Protein AF-A0A8S3V9C3-F1 (afdb_monomer_lite)

Sequence (220 aa):
MRLKEFTLYHANMENHWHFVASKNRVVASLCRFLRRCRELEVLNLIAARVTLVDGCRILESLGRGAASKTLKFLYMEDMFQTNVIPISISRYRNAMSKMKGLTYIYTNYNTVNGEILRHFAREQKMKTFTLTIDCDINSWVIEPETWTYFKGNVLTPKSYSIYASGFRHGIQHALPETVPMKEIDIIAWPAIVESRAEAQTRLCGLIHHISNVYSDTLGK

Secondary structure (DSSP, 8-state):
----EEE--S--GGG-GGGHHHHHHHHHHHHHHHHH-SS--EEE-TT--B-HHHHHHHHHHHHHSTHHHH--EEE-TT-BPTT--GGG-HHHHHHHTT-TT-SEEEEEGGG--HHHHHHHHHHT---EEEEE--S--TT-PPPHHHHHHHHHHSS----EEE-GGG-SS-GGGGS-TTS--S-EEE-----SGGGHHHHHHHHHHHHHHHHHHHTTTTT-

Radius of gyration: 17.83 Å; chains: 1; bounding box: 52×34×48 Å

Foldseek 3Di:
DADAEDEDEQLQVVVVVVPVVVSVVVLVVLLVVLQPHQQHQYYHQANVADALVSLLSNLQSNLNHNVLQNHAEEECANNHHPPDQSVVDPSLLVSLLSNLNYAYYAYEPSSDELSSLLSVLVSQRHNEYEYEYQDDCVPGAHDLVSLLSSCVRHPAHAAYEYELAHDPDDCLRNDALSHRHAYYHYHHDPVDPVCVVVSVVVVVVVVVSCCVSCVPRYPD

InterPro domains:
  IPR032675 Leucine-rich repeat domain superfamily [G3DSA:3.80.10.10] (1-205)

pLDDT: mean 85.41, std 12.35, range [46.41, 98.19]

Structure (mmCIF, N/CA/C/O backbone):
data_AF-A0A8S3V9C3-F1
#
_entry.id   AF-A0A8S3V9C3-F1
#
loop_
_atom_site.group_PDB
_atom_site.id
_atom_site.type_symbol
_atom_site.label_atom_id
_atom_site.label_alt_id
_atom_site.label_comp_id
_atom_site.label_asym_id
_atom_site.label_entity_id
_atom_site.label_seq_id
_atom_site.pdbx_PDB_ins_code
_atom_site.Cartn_x
_atom_site.Cartn_y
_atom_site.Cartn_z
_atom_site.occupancy
_atom_site.B_iso_or_equiv
_atom_site.auth_seq_id
_atom_site.auth_comp_id
_atom_site.auth_asym_id
_atom_site.auth_atom_id
_atom_site.pdbx_PDB_model_num
ATOM 1 N N . MET A 1 1 ? -22.174 -14.186 -5.065 1.00 71.38 1 MET A N 1
ATOM 2 C CA . MET A 1 1 ? -21.042 -15.072 -4.728 1.00 71.38 1 MET A CA 1
ATOM 3 C C . MET A 1 1 ? -20.506 -14.654 -3.367 1.00 71.38 1 MET A C 1
ATOM 5 O O . MET A 1 1 ? -20.289 -13.459 -3.175 1.00 71.38 1 MET A O 1
ATOM 9 N N . ARG A 1 2 ? -20.386 -15.610 -2.437 1.00 83.75 2 ARG A N 1
ATOM 10 C CA . ARG A 1 2 ? -20.018 -15.405 -1.024 1.00 83.75 2 ARG A CA 1
ATOM 11 C C . ARG A 1 2 ? -18.566 -15.825 -0.792 1.00 83.75 2 ARG A C 1
ATOM 13 O O . ARG A 1 2 ? -18.293 -16.833 -0.157 1.00 83.75 2 ARG A O 1
ATOM 20 N N . LEU A 1 3 ? -17.647 -15.107 -1.428 1.00 93.12 3 LEU A N 1
ATOM 21 C CA . LEU A 1 3 ? -16.216 -15.307 -1.229 1.00 93.12 3 LEU A CA 1
ATOM 22 C C . LEU A 1 3 ? -15.708 -14.210 -0.304 1.00 93.12 3 LEU A C 1
ATOM 24 O O . LEU A 1 3 ? -15.934 -13.038 -0.606 1.00 93.12 3 LEU A O 1
ATOM 28 N N . LYS A 1 4 ? -15.031 -14.602 0.776 1.00 95.31 4 LYS A N 1
ATOM 29 C CA . LYS A 1 4 ? -14.460 -13.669 1.751 1.00 95.31 4 LYS A CA 1
ATOM 30 C C . LYS A 1 4 ? -13.052 -13.225 1.406 1.00 95.31 4 LYS A C 1
ATOM 32 O O . LYS A 1 4 ? -12.708 -12.077 1.659 1.00 95.31 4 LYS A O 1
ATOM 37 N N . GLU A 1 5 ? -12.264 -14.097 0.793 1.00 97.31 5 GLU A N 1
ATOM 38 C CA . GLU A 1 5 ? -10.846 -13.848 0.563 1.00 97.31 5 GLU A CA 1
ATOM 39 C C . GLU A 1 5 ? -10.465 -14.248 -0.856 1.00 97.31 5 GLU A C 1
ATOM 41 O O . GLU A 1 5 ? -10.902 -15.284 -1.363 1.00 97.31 5 GLU A O 1
ATOM 46 N N . PHE A 1 6 ? -9.670 -13.411 -1.512 1.00 97.19 6 PHE A N 1
ATOM 47 C CA . PHE A 1 6 ? -9.097 -13.718 -2.813 1.00 97.19 6 PHE A CA 1
ATOM 48 C C . PHE A 1 6 ? -7.637 -13.292 -2.855 1.00 97.19 6 PHE A C 1
ATOM 50 O O . PHE A 1 6 ? -7.295 -12.178 -2.455 1.00 97.19 6 PHE A O 1
ATOM 57 N N . THR A 1 7 ? -6.806 -14.158 -3.423 1.00 97.00 7 THR A N 1
ATOM 58 C CA . THR A 1 7 ? -5.366 -13.953 -3.510 1.00 97.00 7 THR A CA 1
ATOM 59 C C . THR A 1 7 ? -4.892 -14.200 -4.936 1.00 97.00 7 THR A C 1
ATOM 61 O O . THR A 1 7 ? -5.124 -15.264 -5.506 1.00 97.00 7 THR A O 1
ATOM 64 N N . LEU A 1 8 ? -4.202 -13.211 -5.496 1.00 94.94 8 LEU A N 1
ATOM 65 C CA . LEU A 1 8 ? -3.380 -13.303 -6.696 1.00 94.94 8 LEU A CA 1
ATOM 66 C C . LEU A 1 8 ? -1.965 -12.856 -6.309 1.00 94.94 8 LEU A C 1
ATOM 68 O O . LEU A 1 8 ? -1.564 -11.721 -6.549 1.00 94.94 8 LEU A O 1
ATOM 72 N N . TYR A 1 9 ? -1.255 -13.760 -5.643 1.00 91.69 9 TYR A N 1
ATOM 73 C CA . TYR A 1 9 ? 0.072 -13.536 -5.077 1.00 91.69 9 TYR A CA 1
ATOM 74 C C . TYR A 1 9 ? 1.153 -13.953 -6.078 1.00 91.69 9 TYR A C 1
ATOM 76 O O . TYR A 1 9 ? 1.030 -15.016 -6.687 1.00 91.69 9 TYR A O 1
ATOM 84 N N . HIS A 1 10 ? 2.193 -13.132 -6.257 1.00 91.75 10 HIS A N 1
ATOM 85 C CA . HIS A 1 10 ? 3.371 -13.438 -7.095 1.00 91.75 10 HIS A CA 1
ATOM 86 C C . HIS A 1 10 ? 3.050 -13.838 -8.540 1.00 91.75 10 HIS A C 1
ATOM 88 O O . HIS A 1 10 ? 3.785 -14.593 -9.178 1.00 91.75 10 HIS A O 1
ATOM 94 N N . ALA A 1 11 ? 1.968 -13.292 -9.099 1.00 92.88 11 ALA A N 1
ATOM 95 C CA . ALA A 1 11 ? 1.612 -13.550 -10.492 1.00 92.88 11 ALA A CA 1
ATOM 96 C C . ALA A 1 11 ? 2.656 -12.997 -11.479 1.00 92.88 11 ALA A C 1
ATOM 98 O O . ALA A 1 11 ? 2.736 -13.493 -12.604 1.00 92.88 11 ALA A O 1
ATOM 99 N N . ASN A 1 12 ? 3.436 -11.981 -11.071 1.00 92.44 12 ASN A N 1
ATOM 100 C CA . ASN A 1 12 ? 4.537 -11.400 -11.842 1.00 92.44 12 ASN A CA 1
ATOM 101 C C . ASN A 1 12 ? 4.166 -11.181 -13.320 1.00 92.44 12 ASN A C 1
ATOM 103 O O . ASN A 1 12 ? 4.858 -11.614 -14.250 1.00 92.44 12 ASN A O 1
ATOM 107 N N . MET A 1 13 ? 3.004 -10.561 -13.556 1.00 92.56 13 MET A N 1
ATOM 108 C CA . MET A 1 13 ? 2.414 -10.495 -14.894 1.00 92.56 13 MET A CA 1
ATOM 109 C C . MET A 1 13 ? 3.284 -9.698 -15.874 1.00 92.56 13 MET A C 1
ATOM 111 O O . MET A 1 13 ? 3.192 -9.928 -17.082 1.00 92.56 13 MET A O 1
ATOM 115 N N . GLU A 1 14 ? 4.137 -8.793 -15.394 1.00 90.06 14 GLU A N 1
ATOM 116 C CA . GLU A 1 14 ? 5.122 -8.066 -16.202 1.00 90.06 14 GLU A CA 1
ATOM 117 C C . GLU A 1 14 ? 6.101 -8.989 -16.941 1.00 90.06 14 GLU A C 1
ATOM 119 O O . GLU A 1 14 ? 6.362 -8.753 -18.119 1.00 90.06 14 GLU A O 1
ATOM 124 N N . ASN A 1 15 ? 6.530 -10.094 -16.319 1.00 90.00 15 ASN A N 1
ATOM 125 C CA . ASN A 1 15 ? 7.508 -11.026 -16.895 1.00 90.00 15 ASN A CA 1
ATOM 126 C C . ASN A 1 15 ? 6.928 -11.854 -18.053 1.00 90.00 15 ASN A C 1
ATOM 128 O O . ASN A 1 15 ? 7.656 -12.404 -18.874 1.00 90.00 15 ASN A O 1
ATOM 132 N N . HIS A 1 16 ? 5.601 -11.909 -18.164 1.00 88.81 16 HIS A N 1
ATOM 133 C CA . HIS A 1 16 ? 4.878 -12.714 -19.147 1.00 88.81 16 HIS A CA 1
ATOM 134 C C . HIS A 1 16 ? 4.469 -11.890 -20.377 1.00 88.81 16 HIS A C 1
ATOM 136 O O . HIS A 1 16 ? 3.324 -11.943 -20.835 1.00 88.81 16 HIS A O 1
ATOM 142 N N . TRP A 1 17 ? 5.388 -11.076 -20.897 1.00 81.50 17 TRP A N 1
ATOM 143 C CA . TRP A 1 17 ? 5.108 -10.100 -21.955 1.00 81.50 17 TRP A CA 1
ATOM 144 C C . TRP A 1 17 ? 4.636 -10.729 -23.274 1.00 81.50 17 TRP A C 1
ATOM 146 O O . TRP A 1 17 ? 3.805 -10.140 -23.958 1.00 81.50 17 TRP A O 1
ATOM 156 N N . HIS A 1 18 ? 5.054 -11.959 -23.579 1.00 89.50 18 HIS A N 1
ATOM 157 C CA . HIS A 1 18 ? 4.609 -12.702 -24.764 1.00 89.50 18 HIS A CA 1
ATOM 158 C C . HIS A 1 18 ? 3.145 -13.182 -24.700 1.00 89.50 18 HIS A C 1
ATOM 160 O O . HIS A 1 18 ? 2.544 -13.476 -25.731 1.00 89.50 18 HIS A O 1
ATOM 166 N N . PHE A 1 19 ? 2.533 -13.246 -23.510 1.00 90.81 19 PHE A N 1
ATOM 167 C CA . PHE A 1 19 ? 1.189 -13.806 -23.303 1.00 90.81 19 PHE A CA 1
ATOM 168 C C . PHE A 1 19 ? 0.097 -12.731 -23.202 1.00 90.81 19 PHE A C 1
ATOM 170 O O . PHE A 1 19 ? -0.824 -12.835 -22.387 1.00 90.81 19 PHE A O 1
ATOM 177 N N . VAL A 1 20 ? 0.174 -11.689 -24.035 1.00 89.56 20 VAL A N 1
ATOM 178 C CA . VAL A 1 20 ? -0.716 -10.512 -23.969 1.00 89.56 20 VAL A CA 1
ATOM 179 C C . VAL A 1 20 ? -2.200 -10.897 -23.975 1.00 89.56 20 VAL A C 1
ATOM 181 O O . VAL A 1 20 ? -2.961 -10.453 -23.116 1.00 89.56 20 VAL A O 1
ATOM 184 N N . ALA A 1 21 ? -2.623 -11.766 -24.900 1.00 91.69 21 ALA A N 1
ATOM 185 C CA . ALA A 1 21 ? -4.025 -12.175 -25.009 1.00 91.69 21 ALA A CA 1
ATOM 186 C C . ALA A 1 21 ? -4.522 -12.899 -23.746 1.00 91.69 21 ALA A C 1
ATOM 188 O O . ALA A 1 21 ? -5.608 -12.600 -23.245 1.00 91.69 21 ALA A O 1
ATOM 189 N N . SER A 1 22 ? -3.721 -13.815 -23.199 1.00 93.06 22 SER A N 1
ATOM 190 C CA . SER A 1 22 ? -4.053 -14.551 -21.976 1.00 93.06 22 SER A CA 1
ATOM 191 C C . SER A 1 22 ? -4.089 -13.626 -20.762 1.00 93.06 22 SER A C 1
ATOM 193 O O . SER A 1 22 ? -5.066 -13.654 -20.015 1.00 93.06 22 SER A O 1
ATOM 195 N N . LYS A 1 23 ? -3.103 -12.729 -20.612 1.00 93.00 23 LYS A N 1
ATOM 196 C CA . LYS A 1 23 ? -3.082 -11.703 -19.554 1.00 93.00 23 LYS A CA 1
ATOM 197 C C . LYS A 1 23 ? -4.338 -10.838 -19.587 1.00 93.00 23 LYS A C 1
ATOM 199 O O . LYS A 1 23 ? -5.005 -10.679 -18.566 1.00 93.00 23 LYS A O 1
ATOM 204 N N . ASN A 1 24 ? -4.719 -10.361 -20.771 1.00 93.06 24 ASN A N 1
ATOM 205 C CA . ASN A 1 24 ? -5.924 -9.556 -20.950 1.00 93.06 24 ASN A CA 1
ATOM 206 C C . ASN A 1 24 ? -7.189 -10.322 -20.547 1.00 93.06 24 ASN A C 1
ATOM 208 O O . ASN A 1 24 ? -8.071 -9.755 -19.896 1.00 93.06 24 ASN A O 1
ATOM 212 N N . ARG A 1 25 ? -7.282 -11.616 -20.885 1.00 95.19 25 ARG A N 1
ATOM 213 C CA . ARG A 1 25 ? -8.406 -12.472 -20.469 1.00 95.19 25 ARG A CA 1
ATOM 214 C C . ARG A 1 25 ? -8.429 -12.694 -18.960 1.00 95.19 25 ARG A C 1
ATOM 216 O O . ARG A 1 25 ? -9.513 -12.638 -18.376 1.00 95.19 25 ARG A O 1
ATOM 223 N N . VAL A 1 26 ? -7.274 -12.911 -18.330 1.00 94.75 26 VAL A N 1
ATOM 224 C CA . VAL A 1 26 ? -7.153 -13.059 -16.871 1.00 94.75 26 VAL A CA 1
ATOM 225 C C . VAL A 1 26 ? -7.621 -11.782 -16.179 1.00 94.75 26 VAL A C 1
ATOM 227 O O . VAL A 1 26 ? -8.555 -11.841 -15.382 1.00 94.75 26 VAL A O 1
ATOM 230 N N . VAL A 1 27 ? -7.090 -10.617 -16.564 1.00 96.44 27 VAL A N 1
ATOM 231 C CA . VAL A 1 27 ? -7.498 -9.318 -16.001 1.00 96.44 27 VAL A CA 1
ATOM 232 C C . VAL A 1 27 ? -8.988 -9.063 -16.226 1.00 96.44 27 VAL A C 1
ATOM 234 O O . VAL A 1 27 ? -9.699 -8.671 -15.301 1.00 96.44 27 VAL A O 1
ATOM 237 N N . ALA A 1 28 ? -9.508 -9.317 -17.431 1.00 97.56 28 ALA A N 1
ATOM 238 C CA . ALA A 1 28 ? -10.927 -9.126 -17.728 1.00 97.56 28 ALA A CA 1
ATOM 239 C C . ALA A 1 28 ? -11.831 -10.054 -16.900 1.00 97.56 28 ALA A C 1
ATOM 241 O O . ALA A 1 28 ? -12.931 -9.662 -16.498 1.00 97.56 28 ALA A O 1
ATOM 242 N N . SER A 1 29 ? -11.389 -11.285 -16.649 1.00 97.12 29 SER A N 1
ATOM 243 C CA . SER A 1 29 ? -12.104 -12.253 -15.812 1.00 97.12 29 SER A CA 1
ATOM 244 C C . SER A 1 29 ? -12.061 -11.849 -14.346 1.00 97.12 29 SER A C 1
ATOM 246 O O . SER A 1 29 ? -13.116 -11.802 -13.718 1.00 97.12 29 SER A O 1
ATOM 248 N N . LEU A 1 30 ? -10.895 -11.433 -13.847 1.00 96.56 30 LEU A N 1
ATOM 249 C CA . LEU A 1 30 ? -10.725 -10.894 -12.502 1.00 96.56 30 LEU A CA 1
ATOM 250 C C . LEU A 1 30 ? -11.619 -9.668 -12.276 1.00 96.56 30 LEU A C 1
ATOM 252 O O . LEU A 1 30 ? -12.391 -9.629 -11.325 1.00 96.56 30 LEU A O 1
ATOM 256 N N . CYS A 1 31 ? -11.627 -8.708 -13.204 1.00 97.25 31 CYS A N 1
ATOM 257 C CA . CYS A 1 31 ? -12.509 -7.541 -13.135 1.00 97.25 31 CYS A CA 1
ATOM 258 C C . CYS A 1 31 ? -13.994 -7.932 -13.029 1.00 97.25 31 CYS A C 1
ATOM 260 O O . CYS A 1 31 ? -14.745 -7.366 -12.233 1.00 97.25 31 CYS A O 1
ATOM 262 N N . ARG A 1 32 ? -14.446 -8.902 -13.838 1.00 96.06 32 ARG A N 1
ATOM 263 C CA . ARG A 1 32 ? -15.835 -9.396 -13.794 1.00 96.06 32 ARG A CA 1
ATOM 264 C C . ARG A 1 32 ? -16.142 -10.116 -12.484 1.00 96.06 32 ARG A C 1
ATOM 266 O O . ARG A 1 32 ? -17.233 -9.938 -11.947 1.00 96.06 32 ARG A O 1
ATOM 273 N N . PHE A 1 33 ? -15.198 -10.910 -11.998 1.00 95.38 33 PHE A N 1
ATOM 274 C CA . PHE A 1 33 ? -15.292 -11.649 -10.748 1.00 95.38 33 PHE A CA 1
ATOM 275 C C . PHE A 1 33 ? -15.416 -10.704 -9.548 1.00 95.38 33 PHE A C 1
ATOM 277 O O . PHE A 1 33 ? -16.406 -10.783 -8.824 1.00 95.38 33 PHE A O 1
ATOM 284 N N . LEU A 1 34 ? -14.508 -9.732 -9.414 1.00 95.38 34 LEU A N 1
ATOM 285 C CA . LEU A 1 34 ? -14.498 -8.776 -8.301 1.00 95.38 34 LEU A CA 1
ATOM 286 C C . LEU A 1 34 ? -15.775 -7.927 -8.251 1.00 95.38 34 LEU A C 1
ATOM 288 O O . LEU A 1 34 ? -16.317 -7.700 -7.172 1.00 95.38 34 LEU A O 1
ATOM 292 N N . ARG A 1 35 ? -16.338 -7.546 -9.409 1.00 94.62 35 ARG A N 1
ATOM 293 C CA . ARG A 1 35 ? -17.644 -6.857 -9.467 1.00 94.62 35 ARG A CA 1
ATOM 294 C C . ARG A 1 35 ? -18.803 -7.686 -8.902 1.00 94.62 35 ARG A C 1
ATOM 296 O O . ARG A 1 35 ? -19.799 -7.114 -8.466 1.00 94.62 35 ARG A O 1
ATOM 303 N N . ARG A 1 36 ? -18.707 -9.018 -8.946 1.00 94.56 36 ARG A N 1
ATOM 304 C CA . ARG A 1 36 ? -19.749 -9.954 -8.482 1.00 94.56 36 ARG A CA 1
ATOM 305 C C . ARG A 1 36 ? -19.547 -10.406 -7.032 1.00 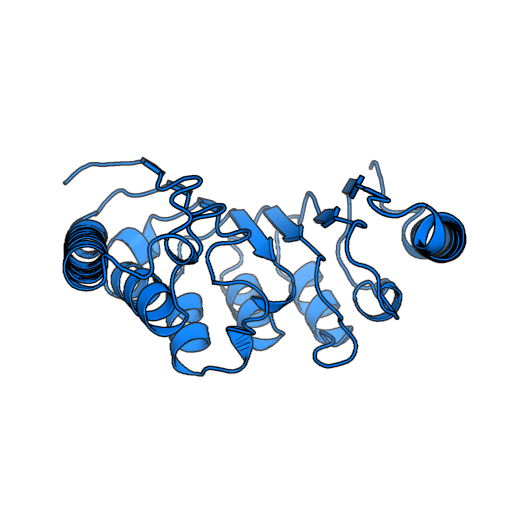94.56 36 ARG A C 1
ATOM 307 O O . ARG A 1 36 ? -20.463 -11.010 -6.460 1.00 94.56 36 ARG A O 1
ATOM 314 N N . CYS A 1 37 ? -18.387 -10.129 -6.437 1.00 93.75 37 CYS A N 1
ATOM 315 C CA . CYS A 1 37 ? -18.127 -10.382 -5.026 1.00 93.75 37 CYS A CA 1
ATOM 316 C C . CYS A 1 37 ? -18.951 -9.427 -4.157 1.00 93.75 37 CYS A C 1
ATOM 318 O O . CYS A 1 37 ? -18.872 -8.208 -4.311 1.00 93.75 37 CYS A O 1
ATOM 320 N N . ARG A 1 38 ? -19.748 -9.988 -3.241 1.00 92.44 38 ARG A N 1
ATOM 321 C CA . ARG A 1 38 ? -20.571 -9.205 -2.303 1.00 92.44 38 ARG A CA 1
ATOM 322 C C . ARG A 1 38 ? -20.041 -9.194 -0.877 1.00 92.44 38 ARG A C 1
ATOM 324 O O . ARG A 1 38 ? -20.410 -8.307 -0.129 1.00 92.44 38 ARG A O 1
ATOM 331 N N . GLU A 1 39 ? -19.218 -10.174 -0.526 1.00 94.75 39 GLU A N 1
ATOM 332 C CA . GLU A 1 39 ? -18.739 -10.410 0.840 1.00 94.75 39 GLU A CA 1
ATOM 333 C C . GLU A 1 39 ? -17.206 -10.468 0.889 1.00 94.75 39 GLU A C 1
ATOM 335 O O . GLU A 1 39 ? -16.653 -11.050 1.809 1.00 94.75 39 GLU A O 1
ATOM 340 N N . LEU A 1 40 ? -16.514 -9.905 -0.112 1.00 96.50 40 LEU A N 1
ATOM 341 C CA . LEU A 1 40 ? -15.051 -9.911 -0.134 1.00 96.50 40 LEU A CA 1
ATOM 342 C C . LEU A 1 40 ? -14.546 -8.999 0.981 1.00 96.50 40 LEU A C 1
ATOM 344 O O . LEU A 1 40 ? -14.825 -7.801 0.956 1.00 96.50 40 LEU A O 1
ATOM 348 N N . GLU A 1 41 ? -13.834 -9.578 1.937 1.00 96.94 41 GLU A N 1
ATOM 349 C CA . GLU A 1 41 ? -13.224 -8.910 3.083 1.00 96.94 41 GLU A CA 1
ATOM 350 C C . GLU A 1 41 ? -11.713 -8.750 2.888 1.00 96.94 41 GLU A C 1
ATOM 352 O O . GLU A 1 41 ? -11.161 -7.731 3.300 1.00 96.94 41 GLU A O 1
ATOM 357 N N . VAL A 1 42 ? -11.061 -9.706 2.215 1.00 97.81 42 VAL A N 1
ATOM 358 C CA . VAL A 1 42 ? -9.612 -9.717 1.973 1.00 97.81 42 VAL A CA 1
ATOM 359 C C . VAL A 1 42 ? -9.315 -9.805 0.483 1.00 97.81 42 VAL A C 1
ATOM 361 O O . VAL A 1 42 ? -9.824 -10.682 -0.218 1.00 97.81 42 VAL A O 1
ATOM 364 N N . LEU A 1 43 ? -8.445 -8.919 0.007 1.00 97.69 43 LEU A N 1
ATOM 365 C CA . LEU A 1 43 ? -7.863 -8.996 -1.323 1.00 97.69 43 LEU A CA 1
ATOM 366 C C . LEU A 1 43 ? -6.346 -8.884 -1.233 1.00 97.69 43 LEU A C 1
ATOM 368 O O . LEU A 1 43 ? -5.828 -7.862 -0.789 1.00 97.69 43 LEU A O 1
ATOM 372 N N . ASN A 1 44 ? -5.652 -9.909 -1.715 1.00 98.19 44 ASN A N 1
ATOM 373 C CA . ASN A 1 44 ? -4.202 -9.918 -1.807 1.00 98.19 44 ASN A CA 1
ATOM 374 C C . ASN A 1 44 ? -3.749 -9.939 -3.272 1.00 98.19 44 ASN A C 1
ATOM 376 O O . ASN A 1 44 ? -4.087 -10.851 -4.022 1.00 98.19 44 ASN A O 1
ATOM 380 N N . LEU A 1 45 ? -3.012 -8.906 -3.670 1.00 97.75 45 LEU A N 1
ATOM 381 C CA . LEU A 1 45 ? -2.421 -8.690 -4.990 1.00 97.75 45 LEU A CA 1
ATOM 382 C C . LEU A 1 45 ? -0.901 -8.478 -4.893 1.00 97.75 45 LEU A C 1
ATOM 384 O O . LEU A 1 45 ? -0.318 -7.860 -5.789 1.00 97.75 45 LEU A O 1
ATOM 388 N N . ILE A 1 46 ? -0.269 -8.935 -3.803 1.00 96.75 46 ILE A N 1
ATOM 389 C CA . ILE A 1 46 ? 1.163 -8.718 -3.598 1.00 96.75 46 ILE A CA 1
ATOM 390 C C . ILE A 1 46 ? 1.955 -9.353 -4.743 1.00 96.75 46 ILE A C 1
ATOM 392 O O . ILE A 1 46 ? 1.707 -10.506 -5.116 1.00 96.75 46 ILE A O 1
ATOM 396 N N . ALA A 1 47 ? 2.906 -8.599 -5.298 1.00 95.69 47 ALA A N 1
ATOM 397 C CA . ALA A 1 47 ? 3.753 -9.018 -6.416 1.00 95.69 47 ALA A CA 1
ATOM 398 C C . ALA A 1 47 ? 2.959 -9.515 -7.646 1.00 95.69 47 ALA A C 1
ATOM 400 O O . ALA A 1 47 ? 3.424 -10.350 -8.432 1.00 95.69 47 ALA A O 1
ATOM 401 N N . ALA A 1 48 ? 1.737 -9.008 -7.850 1.00 96.50 48 ALA A N 1
ATOM 402 C CA . ALA A 1 48 ? 0.978 -9.291 -9.065 1.00 96.50 48 ALA A CA 1
ATOM 403 C C . ALA A 1 48 ? 1.641 -8.667 -10.309 1.00 96.50 48 ALA A C 1
ATOM 405 O O . ALA A 1 48 ? 1.520 -9.220 -11.409 1.00 96.50 48 ALA A O 1
ATOM 406 N N . ARG A 1 49 ? 2.347 -7.539 -10.129 1.00 95.25 49 ARG A N 1
ATOM 407 C CA . ARG A 1 49 ? 3.084 -6.778 -11.152 1.00 95.25 49 ARG A CA 1
ATOM 408 C C . ARG A 1 49 ? 2.319 -6.608 -12.465 1.00 95.25 49 ARG A C 1
ATOM 410 O O . ARG A 1 49 ? 2.776 -6.981 -13.548 1.00 95.25 49 ARG A O 1
ATOM 417 N N . VAL A 1 50 ? 1.100 -6.084 -12.365 1.00 95.88 50 VAL A N 1
ATOM 418 C CA . VAL A 1 50 ? 0.240 -5.761 -13.510 1.00 95.88 50 VAL A CA 1
ATOM 419 C C . VAL A 1 50 ? 0.560 -4.382 -14.073 1.00 95.88 50 VAL A C 1
ATOM 421 O O . VAL A 1 50 ? 1.060 -3.506 -13.370 1.00 95.88 50 VAL A O 1
ATOM 424 N N . THR A 1 51 ? 0.223 -4.160 -15.346 1.00 95.38 51 THR A N 1
ATOM 425 C CA . THR A 1 51 ? 0.344 -2.832 -15.968 1.00 95.38 51 THR A CA 1
ATOM 426 C C . THR A 1 51 ? -0.474 -1.793 -15.202 1.00 95.38 51 THR A C 1
ATOM 428 O O . THR A 1 51 ? -1.495 -2.120 -14.592 1.00 95.38 51 THR A O 1
ATOM 431 N N . LEU A 1 52 ? -0.081 -0.519 -15.271 1.00 95.31 52 LEU A N 1
ATOM 432 C CA . LEU A 1 52 ? -0.829 0.575 -14.639 1.00 95.31 52 LEU A CA 1
ATOM 433 C C . LEU A 1 52 ? -2.300 0.605 -15.076 1.00 95.31 52 LEU A C 1
ATOM 435 O O . LEU A 1 52 ? -3.203 0.792 -14.258 1.00 95.31 52 LEU A O 1
ATOM 439 N N . VAL A 1 53 ? -2.543 0.369 -16.366 1.00 95.69 53 VAL A N 1
ATOM 440 C CA . VAL A 1 53 ? -3.888 0.333 -16.949 1.00 95.69 53 VAL A CA 1
ATOM 441 C C . VAL A 1 53 ? -4.706 -0.814 -16.358 1.00 95.69 53 VAL A C 1
ATOM 443 O O . VAL A 1 53 ? -5.852 -0.602 -15.953 1.00 95.69 53 VAL A O 1
ATOM 446 N N . ASP A 1 54 ? -4.136 -2.014 -16.278 1.00 96.31 54 ASP A N 1
ATOM 447 C CA . ASP A 1 54 ? -4.834 -3.186 -15.748 1.00 96.31 54 ASP A CA 1
ATOM 448 C C . ASP A 1 54 ? -5.045 -3.103 -14.240 1.00 96.31 54 ASP A C 1
ATOM 450 O O . ASP A 1 54 ? -6.143 -3.398 -13.764 1.00 96.31 54 ASP A O 1
ATOM 454 N N . GLY A 1 55 ? -4.056 -2.611 -13.496 1.00 96.88 55 GLY A N 1
ATOM 455 C CA . GLY A 1 55 ? -4.195 -2.360 -12.067 1.00 96.88 55 GLY A CA 1
ATOM 456 C C . GLY A 1 55 ? -5.314 -1.363 -11.769 1.00 96.88 55 GLY A C 1
ATOM 457 O O . GLY A 1 55 ? -6.184 -1.644 -10.944 1.00 96.88 55 GLY A O 1
ATOM 458 N N . CYS A 1 56 ? -5.400 -0.262 -12.529 1.00 97.38 56 CYS A N 1
ATOM 459 C CA . CYS A 1 56 ? -6.528 0.669 -12.427 1.00 97.38 56 CYS A CA 1
ATOM 460 C C . CYS A 1 56 ? -7.871 -0.022 -12.717 1.00 97.38 56 CYS A C 1
ATOM 462 O O . CYS A 1 56 ? -8.838 0.184 -11.988 1.00 97.38 56 CYS A O 1
ATOM 464 N N . ARG A 1 57 ? -7.955 -0.865 -13.757 1.00 97.25 57 ARG A N 1
ATOM 465 C CA . ARG A 1 57 ? -9.192 -1.600 -14.100 1.00 97.25 57 ARG A CA 1
ATOM 466 C C . ARG A 1 57 ? -9.637 -2.552 -12.987 1.00 97.25 57 ARG A C 1
ATOM 468 O O . ARG A 1 57 ? -10.844 -2.683 -12.750 1.00 97.25 57 ARG A O 1
ATOM 475 N N . ILE A 1 58 ? -8.687 -3.206 -12.320 1.00 97.38 58 ILE A N 1
ATOM 476 C CA . ILE A 1 58 ? -8.936 -4.100 -11.182 1.00 97.38 58 ILE A CA 1
ATOM 477 C C . ILE A 1 58 ? -9.497 -3.295 -10.002 1.00 97.38 58 ILE A C 1
ATOM 479 O O . ILE A 1 58 ? -10.588 -3.609 -9.519 1.00 97.38 58 ILE A O 1
ATOM 483 N N . LEU A 1 59 ? -8.824 -2.209 -9.605 1.00 97.06 59 LEU A N 1
ATOM 484 C CA . LEU A 1 59 ? -9.248 -1.352 -8.489 1.00 97.06 59 LEU A CA 1
ATOM 485 C C . LEU A 1 59 ? -10.599 -0.676 -8.752 1.00 97.06 59 LEU A C 1
ATOM 487 O O . LEU A 1 59 ? -11.471 -0.643 -7.886 1.00 97.06 59 LEU A O 1
ATOM 491 N N . GLU A 1 60 ? -10.842 -0.208 -9.975 1.00 96.69 60 GLU A N 1
ATOM 492 C CA . GLU A 1 60 ? -12.147 0.334 -10.356 1.00 96.69 60 GLU A CA 1
ATOM 493 C C . GLU A 1 60 ? -13.258 -0.711 -10.288 1.00 96.69 60 GLU A C 1
ATOM 495 O O . GLU A 1 60 ? -14.392 -0.387 -9.934 1.00 96.69 60 GLU A O 1
ATOM 500 N N . SER A 1 61 ? -12.961 -1.957 -10.662 1.00 96.31 61 SER A N 1
ATOM 501 C CA . SER A 1 61 ? -13.941 -3.042 -10.620 1.00 96.31 61 SER A CA 1
ATOM 502 C C . SER A 1 61 ? -14.368 -3.351 -9.187 1.00 96.31 61 SER A C 1
ATOM 504 O O . SER A 1 61 ? -15.551 -3.597 -8.956 1.00 96.31 61 SER A O 1
ATOM 506 N N . LEU A 1 62 ? -13.444 -3.254 -8.230 1.00 93.94 62 LEU A N 1
ATOM 507 C CA . LEU A 1 62 ? -13.747 -3.324 -6.799 1.00 93.94 62 LEU A CA 1
ATOM 508 C C . LEU A 1 62 ? -14.580 -2.128 -6.341 1.00 93.94 62 LEU A C 1
ATOM 510 O O . LEU A 1 62 ? -15.651 -2.316 -5.767 1.00 93.94 62 LEU A O 1
ATOM 514 N N . GLY A 1 63 ? -14.138 -0.910 -6.668 1.00 92.06 63 GLY A N 1
ATOM 515 C CA . GLY A 1 63 ? -14.810 0.331 -6.278 1.00 92.06 63 GLY A CA 1
ATOM 516 C C . GLY A 1 63 ? -16.232 0.480 -6.837 1.00 92.06 63 GLY A C 1
ATOM 517 O O . GLY A 1 63 ? -17.061 1.162 -6.244 1.00 92.06 63 GLY A O 1
ATOM 518 N N . ARG A 1 64 ? -16.537 -0.155 -7.978 1.00 92.31 64 ARG A N 1
ATOM 519 C CA . ARG A 1 64 ? -17.890 -0.207 -8.572 1.00 92.31 64 ARG A CA 1
ATOM 520 C C . ARG A 1 64 ? -18.742 -1.366 -8.040 1.00 92.31 64 ARG A C 1
ATOM 522 O O . ARG A 1 64 ? -19.949 -1.374 -8.266 1.00 92.31 64 ARG A O 1
ATOM 529 N N . GLY A 1 65 ? -18.128 -2.366 -7.410 1.00 90.75 65 GLY A N 1
ATOM 530 C CA . GLY A 1 65 ? -18.802 -3.552 -6.888 1.00 90.75 65 GLY A CA 1
ATOM 531 C C . GLY A 1 65 ? -19.289 -3.382 -5.448 1.00 90.75 65 GLY A C 1
ATOM 532 O O . GLY A 1 65 ? -18.960 -2.413 -4.763 1.00 90.75 65 GLY A O 1
ATOM 533 N N . ALA A 1 66 ? -20.038 -4.372 -4.959 1.00 90.88 66 ALA A N 1
ATOM 534 C CA . ALA A 1 66 ? -20.445 -4.439 -3.551 1.00 90.88 66 ALA A CA 1
ATOM 535 C C . ALA A 1 66 ? -19.243 -4.615 -2.600 1.00 90.88 66 ALA A C 1
ATOM 537 O O . ALA A 1 66 ? -19.275 -4.107 -1.480 1.00 90.88 66 ALA A O 1
ATOM 538 N N . ALA A 1 67 ? -18.162 -5.239 -3.089 1.00 91.69 67 ALA A N 1
ATOM 539 C CA . ALA A 1 67 ? -16.895 -5.390 -2.378 1.00 91.69 67 ALA A CA 1
ATOM 540 C C . ALA A 1 67 ? -16.301 -4.061 -1.874 1.00 91.69 67 ALA A C 1
ATOM 542 O O . ALA A 1 67 ? -15.638 -4.056 -0.847 1.00 91.69 67 ALA A O 1
ATOM 543 N N . SER A 1 68 ? -16.586 -2.923 -2.520 1.00 92.25 68 SER A N 1
ATOM 544 C CA . SER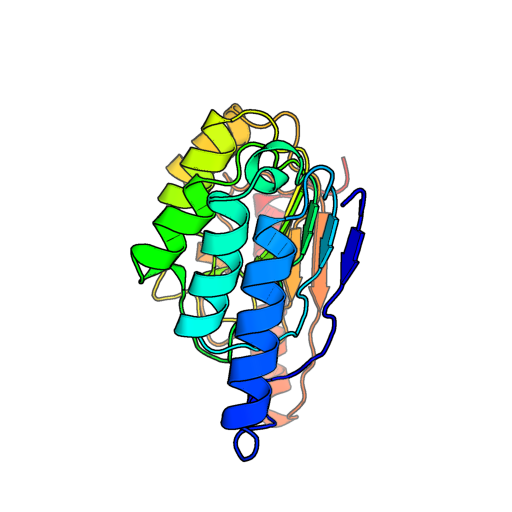 A 1 68 ? -16.135 -1.593 -2.064 1.00 92.25 68 SER A CA 1
ATOM 545 C C . SER A 1 68 ? -16.500 -1.264 -0.609 1.00 92.25 68 SER A C 1
ATOM 547 O O . SER A 1 68 ? -15.783 -0.516 0.057 1.00 92.25 68 SER A O 1
ATOM 549 N N . LYS A 1 69 ? -17.616 -1.816 -0.111 1.00 92.38 69 LYS A N 1
ATOM 550 C CA . LYS A 1 69 ? -18.106 -1.608 1.259 1.00 92.38 69 LYS A CA 1
ATOM 551 C C . LYS A 1 69 ? -17.670 -2.704 2.228 1.00 92.38 69 LYS A C 1
ATOM 553 O O . LYS A 1 69 ? -17.657 -2.454 3.428 1.00 92.38 69 LYS A O 1
ATOM 558 N N . THR A 1 70 ? -17.370 -3.902 1.728 1.00 94.69 70 THR A N 1
ATOM 559 C CA . THR A 1 70 ? -17.041 -5.069 2.563 1.00 94.69 70 THR A CA 1
ATOM 560 C C . THR A 1 70 ? -15.548 -5.335 2.666 1.00 94.69 70 THR A C 1
ATOM 562 O O . THR A 1 70 ? -15.137 -5.994 3.614 1.00 94.69 70 THR A O 1
ATOM 565 N N . LEU A 1 71 ? -14.748 -4.835 1.719 1.00 95.94 71 LEU A N 1
ATOM 566 C CA . LEU A 1 71 ? -13.305 -5.035 1.685 1.00 95.94 71 LEU A CA 1
ATOM 567 C C . LEU A 1 71 ? -12.663 -4.329 2.876 1.00 95.94 71 LEU A C 1
ATOM 569 O O . LEU A 1 71 ? -12.704 -3.105 2.959 1.00 95.94 71 LEU A O 1
ATOM 573 N N . LYS A 1 72 ? -12.060 -5.113 3.767 1.00 95.88 72 LYS A N 1
ATOM 574 C CA . LYS A 1 72 ? -11.408 -4.662 5.000 1.00 95.88 72 LYS A CA 1
ATOM 575 C C . LYS A 1 72 ? -9.890 -4.665 4.885 1.00 95.88 72 LYS A C 1
ATOM 577 O O . LYS A 1 72 ? -9.263 -3.779 5.462 1.00 95.88 72 LYS A O 1
ATOM 582 N N . PHE A 1 73 ? -9.324 -5.625 4.153 1.00 96.62 73 PHE A N 1
ATOM 583 C CA . PHE A 1 73 ? -7.884 -5.835 4.016 1.00 96.62 73 PHE A CA 1
ATOM 584 C C . PHE A 1 73 ? -7.488 -5.810 2.542 1.00 96.62 73 PHE A C 1
ATOM 586 O O . PHE A 1 73 ? -7.968 -6.626 1.752 1.00 96.62 73 PHE A O 1
ATOM 593 N N . LEU A 1 74 ? -6.611 -4.877 2.179 1.00 96.88 74 LEU A N 1
ATOM 594 C CA . LEU A 1 74 ? -6.039 -4.777 0.841 1.00 96.88 74 LEU A CA 1
ATOM 595 C C . LEU A 1 74 ? -4.522 -4.899 0.919 1.00 96.88 74 LEU A C 1
ATOM 597 O O . LEU A 1 74 ? -3.856 -4.034 1.478 1.00 96.88 74 LEU A O 1
ATOM 601 N N . TYR A 1 75 ? -3.985 -5.948 0.313 1.00 96.94 75 TYR A N 1
ATOM 602 C CA . TYR A 1 75 ? -2.551 -6.129 0.145 1.00 96.94 75 TYR A CA 1
ATOM 603 C C . TYR A 1 75 ? -2.204 -5.889 -1.319 1.00 96.94 75 TYR A C 1
ATOM 605 O O . TYR A 1 75 ? -2.704 -6.593 -2.194 1.00 96.94 75 TYR A O 1
ATOM 613 N N . MET A 1 76 ? -1.400 -4.874 -1.598 1.00 96.19 76 MET A N 1
ATOM 614 C CA . MET A 1 76 ? -1.075 -4.444 -2.958 1.00 96.19 76 MET A CA 1
ATOM 615 C C . MET A 1 76 ? 0.369 -3.942 -3.098 1.00 96.19 76 MET A C 1
ATOM 617 O O . MET A 1 76 ? 0.678 -3.233 -4.055 1.00 96.19 76 MET A O 1
ATOM 621 N N . GLU A 1 77 ? 1.247 -4.328 -2.170 1.00 93.50 77 GLU A N 1
ATOM 622 C CA . GLU A 1 77 ? 2.694 -4.197 -2.349 1.00 93.50 77 GLU A CA 1
ATOM 623 C C . GLU A 1 77 ? 3.122 -4.867 -3.667 1.00 93.50 77 GLU A C 1
ATOM 625 O O . GLU A 1 77 ? 2.716 -5.987 -3.966 1.00 93.50 77 GLU A O 1
ATOM 630 N N . ASP A 1 78 ? 3.897 -4.178 -4.498 1.00 92.94 78 ASP A N 1
ATOM 631 C CA . ASP A 1 78 ? 4.350 -4.646 -5.811 1.00 92.94 78 ASP A CA 1
ATOM 632 C C . ASP A 1 78 ? 3.198 -5.102 -6.731 1.00 92.94 78 ASP A C 1
ATOM 634 O O . ASP A 1 78 ? 3.347 -5.956 -7.614 1.00 92.94 78 ASP A O 1
ATOM 638 N N . MET A 1 79 ? 2.000 -4.534 -6.546 1.00 96.31 79 MET A N 1
ATOM 639 C CA . MET A 1 79 ? 0.869 -4.807 -7.431 1.00 96.31 79 MET A CA 1
ATOM 640 C C . MET A 1 79 ? 1.144 -4.302 -8.852 1.00 96.31 79 MET A C 1
ATOM 642 O O . MET A 1 79 ? 0.721 -4.937 -9.818 1.00 96.31 79 MET A O 1
ATOM 646 N N . PHE A 1 80 ? 1.809 -3.157 -8.992 1.00 95.50 80 PHE A N 1
ATOM 647 C CA . PHE A 1 80 ? 2.113 -2.539 -10.282 1.00 95.50 80 PHE A CA 1
ATOM 648 C C . PHE A 1 80 ? 3.494 -2.954 -10.795 1.00 95.50 80 PHE A C 1
ATOM 650 O O . PHE A 1 80 ? 4.322 -3.451 -10.040 1.00 95.50 80 PHE A O 1
ATOM 657 N N . GLN A 1 81 ? 3.732 -2.766 -12.094 1.00 92.00 81 GLN A N 1
ATOM 658 C CA . GLN A 1 81 ? 5.058 -2.979 -12.680 1.00 92.00 81 GLN A CA 1
ATOM 659 C C . GLN A 1 81 ? 6.112 -2.083 -12.027 1.00 92.00 81 GLN A C 1
ATOM 661 O O . GLN A 1 81 ? 5.806 -0.993 -11.532 1.00 92.00 81 GLN A O 1
ATOM 666 N N . THR A 1 82 ? 7.361 -2.527 -12.109 1.00 86.00 82 THR A N 1
ATOM 667 C CA . THR A 1 82 ? 8.513 -1.796 -11.568 1.00 86.00 82 THR A CA 1
ATOM 668 C C . THR A 1 82 ? 8.579 -0.359 -12.122 1.00 86.00 82 THR A C 1
ATOM 670 O O . THR A 1 82 ? 8.310 -0.128 -13.302 1.00 86.00 82 THR A O 1
ATOM 673 N N . ASN A 1 83 ? 8.957 0.612 -11.280 1.00 81.62 83 ASN A N 1
ATOM 674 C CA . ASN A 1 83 ? 9.120 2.040 -11.620 1.00 81.62 83 ASN A CA 1
ATOM 675 C C . ASN A 1 83 ? 7.847 2.779 -12.085 1.00 81.62 83 ASN A C 1
ATOM 677 O O . ASN A 1 83 ? 7.931 3.865 -12.660 1.00 81.62 83 ASN A O 1
ATOM 681 N N . VAL A 1 84 ? 6.658 2.232 -11.833 1.00 87.38 84 VAL A N 1
ATOM 682 C CA . VAL A 1 84 ? 5.392 2.939 -12.070 1.00 87.38 84 VAL A CA 1
ATOM 683 C C . VAL A 1 84 ? 5.034 3.798 -10.855 1.00 87.38 84 VAL A C 1
ATOM 685 O O . VAL A 1 84 ? 5.218 3.379 -9.719 1.00 87.38 84 VAL A O 1
ATOM 688 N N . ILE A 1 85 ? 4.464 4.986 -11.090 1.00 89.19 85 ILE A N 1
ATOM 689 C CA . ILE A 1 85 ? 3.971 5.896 -10.041 1.00 89.19 85 ILE A CA 1
ATOM 690 C C . ILE A 1 85 ? 2.449 6.065 -10.200 1.00 89.19 85 ILE A C 1
ATOM 692 O O . ILE A 1 85 ? 1.996 7.009 -10.863 1.00 89.19 85 ILE A O 1
ATOM 696 N N . PRO A 1 86 ? 1.620 5.156 -9.640 1.00 93.12 86 PRO A N 1
ATOM 697 C CA . PRO A 1 86 ? 0.173 5.162 -9.864 1.00 93.12 86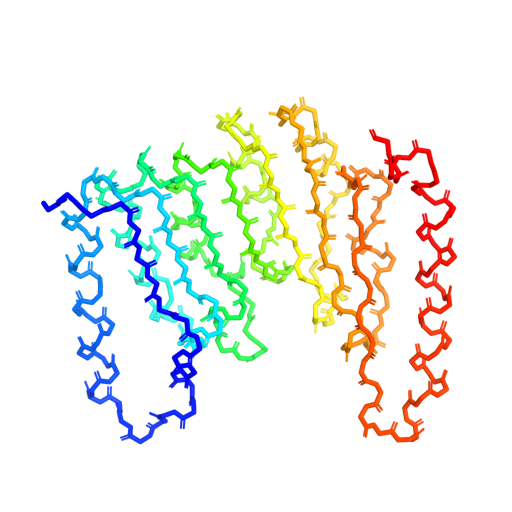 PRO A CA 1
ATOM 698 C C . PRO A 1 86 ? -0.518 6.443 -9.399 1.00 93.12 86 PRO A C 1
ATOM 700 O O . PRO A 1 86 ? -1.486 6.880 -10.024 1.00 93.12 86 PRO A O 1
ATOM 703 N N . ILE A 1 87 ? -0.001 7.085 -8.345 1.00 92.94 87 ILE A N 1
ATOM 704 C CA . ILE A 1 87 ? -0.566 8.316 -7.770 1.00 92.94 87 ILE A CA 1
ATOM 705 C C . ILE A 1 87 ? -0.622 9.484 -8.752 1.00 92.94 87 ILE A C 1
ATOM 707 O O . ILE A 1 87 ? -1.451 10.373 -8.571 1.00 92.94 87 ILE A O 1
ATOM 711 N N . SER A 1 88 ? 0.190 9.478 -9.811 1.00 90.69 88 SER A N 1
ATOM 712 C CA . SER A 1 88 ? 0.144 10.500 -10.865 1.00 90.69 88 SER A CA 1
ATOM 713 C C . SER A 1 88 ? -1.143 10.421 -11.703 1.00 90.69 88 SER A C 1
ATOM 715 O O . SER A 1 88 ? -1.610 11.428 -12.237 1.00 90.69 88 SER A O 1
ATOM 717 N N . ILE A 1 89 ? -1.805 9.259 -11.740 1.00 94.19 89 ILE A N 1
ATOM 718 C CA . ILE A 1 89 ? -2.969 9.004 -12.590 1.00 94.19 89 ILE A CA 1
ATOM 719 C C . ILE A 1 89 ? -4.280 9.244 -11.835 1.00 94.19 89 ILE A C 1
ATOM 721 O O . ILE A 1 89 ? -4.595 8.574 -10.852 1.00 94.19 89 ILE A O 1
ATOM 725 N N . SER A 1 90 ? -5.121 10.144 -12.354 1.00 95.00 90 SER A N 1
ATOM 726 C CA . SER A 1 90 ? -6.440 10.458 -11.772 1.00 95.00 90 SER A CA 1
ATOM 727 C C . SER A 1 90 ? -7.343 9.231 -11.644 1.00 95.00 90 SER A C 1
ATOM 729 O O . SER A 1 90 ? -8.033 9.055 -10.643 1.00 95.00 90 SER A O 1
ATOM 731 N N . ARG A 1 91 ? -7.298 8.338 -12.638 1.00 96.00 91 ARG A N 1
ATOM 732 C CA . ARG A 1 91 ? -8.039 7.074 -12.646 1.00 96.00 91 ARG A CA 1
ATOM 733 C C . ARG A 1 91 ? -7.721 6.198 -11.432 1.00 96.00 91 ARG A C 1
ATOM 735 O O . ARG A 1 91 ? -8.638 5.631 -10.845 1.00 96.00 91 ARG A O 1
ATOM 742 N N . TYR A 1 92 ? -6.447 6.114 -11.054 1.00 96.94 92 TYR A N 1
ATOM 743 C CA . TYR A 1 92 ? -6.004 5.366 -9.882 1.00 96.94 92 TYR A CA 1
ATOM 744 C C . TYR A 1 92 ? -6.539 6.001 -8.593 1.00 96.94 92 TYR A C 1
ATOM 746 O O . TYR A 1 92 ? -7.203 5.324 -7.807 1.00 96.94 92 TYR A O 1
ATOM 754 N N . ARG A 1 93 ? -6.355 7.318 -8.424 1.00 95.75 93 ARG A N 1
ATOM 755 C CA . ARG A 1 93 ? -6.839 8.058 -7.242 1.00 95.75 93 ARG A CA 1
ATOM 756 C C . ARG A 1 93 ? -8.356 7.923 -7.061 1.00 95.75 93 ARG A C 1
ATOM 758 O O . ARG A 1 93 ? -8.829 7.589 -5.977 1.00 95.75 93 ARG A O 1
ATOM 765 N N . ASN A 1 94 ? -9.107 8.031 -8.158 1.00 95.38 94 ASN A N 1
ATOM 766 C CA . ASN A 1 94 ? -10.557 7.822 -8.195 1.00 95.38 94 ASN A CA 1
ATOM 767 C C . ASN A 1 94 ? -10.997 6.386 -7.872 1.00 95.38 94 ASN A C 1
ATOM 769 O O . ASN A 1 94 ? -12.138 6.169 -7.466 1.00 95.38 94 ASN A O 1
ATOM 773 N N . ALA A 1 95 ? -10.153 5.386 -8.129 1.00 95.62 95 ALA A N 1
ATOM 774 C CA . ALA A 1 95 ? -10.446 4.005 -7.767 1.00 95.62 95 ALA A CA 1
ATOM 775 C C . ALA A 1 95 ? -10.218 3.779 -6.267 1.00 95.62 95 ALA A C 1
ATOM 777 O O . ALA A 1 95 ? -11.074 3.194 -5.603 1.00 95.62 95 ALA A O 1
ATOM 778 N N . MET A 1 96 ? -9.115 4.307 -5.732 1.00 95.75 96 MET A N 1
ATOM 779 C CA . MET A 1 96 ? -8.785 4.233 -4.306 1.00 95.75 96 MET A CA 1
ATOM 780 C C . MET A 1 96 ? -9.820 4.954 -3.436 1.00 95.75 96 MET A C 1
ATOM 782 O O . MET A 1 96 ? -10.231 4.413 -2.412 1.00 95.75 96 MET A O 1
ATOM 786 N N . SER A 1 97 ? -10.344 6.101 -3.887 1.00 94.38 97 SER A N 1
ATOM 787 C CA . SER A 1 97 ? -11.375 6.867 -3.165 1.00 94.38 97 SER A CA 1
ATOM 788 C C . SER A 1 97 ? -12.752 6.189 -3.069 1.00 94.38 97 SER A C 1
ATOM 790 O O . SER A 1 97 ? -13.679 6.715 -2.449 1.00 94.38 97 SER A O 1
ATOM 792 N N . LYS A 1 98 ? -12.929 5.020 -3.695 1.00 94.12 98 LYS A N 1
ATOM 793 C CA . LYS A 1 98 ? -14.168 4.229 -3.618 1.00 94.12 98 LYS A CA 1
ATOM 794 C C . LYS A 1 98 ? -14.113 3.129 -2.560 1.00 94.12 98 LYS A C 1
ATOM 796 O O . LYS A 1 98 ? -15.139 2.500 -2.306 1.00 94.12 98 LYS A O 1
ATOM 801 N N . MET A 1 99 ? -12.958 2.888 -1.943 1.00 92.19 99 MET A N 1
ATOM 802 C CA . MET A 1 99 ? -12.744 1.797 -0.988 1.00 92.19 99 MET A CA 1
ATOM 803 C C . MET A 1 99 ? -13.171 2.196 0.431 1.00 92.19 99 MET A C 1
ATOM 805 O O . MET A 1 99 ? -12.349 2.405 1.317 1.00 92.19 99 MET A O 1
ATOM 809 N N . LYS A 1 100 ? -14.484 2.285 0.658 1.00 90.44 100 LYS A N 1
ATOM 810 C CA . LYS A 1 100 ? -15.072 2.784 1.918 1.00 90.44 100 LYS A CA 1
ATOM 811 C C . LYS A 1 100 ? -15.050 1.785 3.078 1.00 90.44 100 LYS A C 1
ATOM 813 O O . LYS A 1 100 ? -15.357 2.151 4.211 1.00 90.44 100 LYS A O 1
ATOM 818 N N . GLY A 1 101 ? -14.805 0.506 2.803 1.00 89.12 101 GLY A N 1
ATOM 819 C CA . GLY A 1 101 ? -14.753 -0.552 3.819 1.00 89.12 101 GLY A CA 1
ATOM 820 C C . GLY A 1 101 ? -13.387 -0.727 4.487 1.00 89.12 101 GLY A C 1
ATOM 821 O O . GLY A 1 101 ? -13.285 -1.495 5.442 1.00 89.12 101 GLY A O 1
ATOM 822 N N . LEU A 1 102 ? -12.349 -0.053 3.980 1.00 92.88 102 LEU A N 1
ATOM 823 C CA . LEU A 1 102 ? -10.968 -0.442 4.233 1.00 92.88 102 LEU A CA 1
ATOM 824 C C . LEU A 1 102 ? -10.531 -0.132 5.671 1.00 92.88 102 LEU A C 1
ATOM 826 O O . LEU A 1 102 ? -10.652 0.995 6.147 1.00 92.88 102 LEU A O 1
ATOM 830 N N . THR A 1 103 ? -10.003 -1.152 6.347 1.00 92.19 103 THR A N 1
ATOM 831 C CA . THR A 1 103 ? -9.470 -1.060 7.717 1.00 92.19 103 THR A CA 1
ATOM 832 C C . THR A 1 103 ? -7.974 -1.350 7.789 1.00 92.19 103 THR A C 1
ATOM 834 O O . THR A 1 103 ? -7.318 -0.950 8.746 1.00 92.19 103 THR A O 1
ATOM 837 N N . TYR A 1 104 ? -7.438 -2.051 6.794 1.00 92.00 104 TYR A N 1
ATOM 838 C CA . TYR A 1 104 ? -6.037 -2.420 6.677 1.00 92.00 104 TYR A CA 1
ATOM 839 C C . TYR A 1 104 ? -5.606 -2.261 5.220 1.00 92.00 104 TYR A C 1
ATOM 841 O O . TYR A 1 104 ? -6.278 -2.771 4.317 1.00 92.00 104 TYR A O 1
ATOM 849 N N . ILE A 1 105 ? -4.468 -1.613 4.994 1.00 93.00 105 ILE A N 1
ATOM 850 C CA . ILE A 1 105 ? -3.802 -1.600 3.691 1.00 93.00 105 ILE A CA 1
ATOM 851 C C . ILE A 1 105 ? -2.308 -1.865 3.853 1.00 93.00 105 ILE A C 1
ATOM 853 O O . ILE A 1 105 ? -1.686 -1.316 4.759 1.00 93.00 105 ILE A O 1
ATOM 857 N N . TYR A 1 106 ? -1.756 -2.678 2.956 1.00 92.94 106 TYR A N 1
ATOM 858 C CA . TYR A 1 106 ? -0.320 -2.871 2.781 1.00 92.94 106 TYR A CA 1
ATOM 859 C C . TYR A 1 106 ? 0.058 -2.542 1.335 1.00 92.94 106 TYR A C 1
ATOM 861 O O . TYR A 1 106 ? -0.469 -3.161 0.409 1.00 92.94 106 TYR A O 1
ATOM 869 N N . THR A 1 107 ? 0.901 -1.528 1.129 1.00 92.50 107 THR A N 1
ATOM 870 C CA . THR A 1 107 ? 1.205 -0.988 -0.204 1.00 92.50 107 THR A CA 1
ATOM 871 C C . THR A 1 107 ? 2.563 -0.280 -0.266 1.00 92.50 107 THR A C 1
ATOM 873 O O . THR A 1 107 ? 3.124 0.043 0.776 1.00 92.50 107 THR A O 1
ATOM 876 N N . ASN A 1 108 ? 3.088 0.016 -1.461 1.00 90.44 108 ASN A N 1
ATOM 877 C CA . ASN A 1 108 ? 4.318 0.809 -1.621 1.00 90.44 108 ASN A CA 1
ATOM 878 C C . ASN A 1 108 ? 4.056 2.324 -1.486 1.00 90.44 108 ASN A C 1
ATOM 880 O O . ASN A 1 108 ? 2.966 2.817 -1.789 1.00 90.44 108 ASN A O 1
ATOM 884 N N . TYR A 1 109 ? 5.077 3.090 -1.110 1.00 87.75 109 TYR A N 1
ATOM 885 C CA . TYR A 1 109 ? 5.035 4.541 -0.903 1.00 87.75 109 TYR A CA 1
ATOM 886 C C . TYR A 1 109 ? 4.543 5.299 -2.139 1.00 87.75 109 TYR A C 1
ATOM 888 O O . TYR A 1 109 ? 3.636 6.124 -2.052 1.00 87.75 109 TYR A O 1
ATOM 896 N N . ASN A 1 110 ? 5.051 4.938 -3.319 1.00 88.00 110 ASN A N 1
ATOM 897 C CA . ASN A 1 110 ? 4.675 5.533 -4.608 1.00 88.00 110 ASN A CA 1
ATOM 898 C C . ASN A 1 110 ? 3.208 5.288 -5.030 1.00 88.00 110 ASN A C 1
ATOM 900 O O . ASN A 1 110 ? 2.763 5.808 -6.058 1.00 88.00 110 ASN A O 1
ATOM 904 N N . THR A 1 111 ? 2.444 4.507 -4.264 1.00 91.94 111 THR A N 1
ATOM 905 C CA . THR A 1 111 ? 1.016 4.246 -4.497 1.00 91.94 111 THR A CA 1
ATOM 906 C C . THR A 1 111 ? 0.101 5.089 -3.601 1.00 91.94 111 THR A C 1
ATOM 908 O O . THR A 1 111 ? -1.121 5.051 -3.766 1.00 91.94 111 THR A O 1
ATOM 911 N N . VAL A 1 112 ? 0.655 5.879 -2.679 1.00 91.00 112 VAL A N 1
ATOM 912 C CA . VAL A 1 112 ? -0.114 6.708 -1.746 1.00 91.00 112 VAL A CA 1
ATOM 913 C C . VAL A 1 112 ? 0.318 8.166 -1.856 1.00 91.00 112 VAL A C 1
ATOM 915 O O . VAL A 1 112 ? 1.482 8.485 -2.048 1.00 91.00 112 VAL A O 1
ATOM 918 N N . ASN A 1 113 ? -0.650 9.075 -1.772 1.00 92.19 113 ASN A N 1
ATOM 919 C CA . ASN A 1 113 ? -0.412 10.511 -1.709 1.00 92.19 113 ASN A CA 1
ATOM 920 C C . ASN A 1 113 ? -1.372 11.157 -0.700 1.00 92.19 113 ASN A C 1
ATOM 922 O O . ASN A 1 113 ? -2.239 10.489 -0.126 1.00 92.19 113 ASN A O 1
ATOM 926 N N . GLY A 1 114 ? -1.264 12.475 -0.520 1.00 92.25 114 GLY A N 1
ATOM 927 C CA . GLY A 1 114 ? -2.102 13.181 0.445 1.00 92.25 114 GLY A CA 1
ATOM 928 C C . GLY A 1 114 ? -3.610 13.109 0.162 1.00 92.25 114 GLY A C 1
ATOM 929 O O . GLY A 1 114 ? -4.408 13.098 1.095 1.00 92.25 114 GLY A O 1
ATOM 930 N N . GLU A 1 115 ? -4.028 13.002 -1.103 1.00 93.50 115 GLU A N 1
ATOM 931 C CA . GLU A 1 115 ? -5.442 12.815 -1.467 1.00 93.50 115 GLU A CA 1
ATOM 932 C C . GLU A 1 115 ? -5.987 11.478 -0.939 1.00 93.50 115 GLU A C 1
ATOM 934 O O . GLU A 1 115 ? -7.041 11.446 -0.299 1.00 93.50 115 GLU A O 1
ATOM 939 N N . ILE A 1 116 ? -5.239 10.390 -1.148 1.00 93.94 116 ILE A N 1
ATOM 940 C CA . ILE A 1 116 ? -5.609 9.041 -0.697 1.00 93.94 116 ILE A CA 1
ATOM 941 C C . ILE A 1 116 ? -5.604 8.957 0.833 1.00 93.94 116 ILE A C 1
ATOM 943 O O . ILE A 1 116 ? -6.562 8.450 1.418 1.00 93.94 116 ILE A O 1
ATOM 947 N N . LEU A 1 117 ? -4.582 9.509 1.497 1.00 91.69 117 LEU A N 1
ATOM 948 C CA . LEU A 1 117 ? -4.530 9.538 2.963 1.00 91.69 117 LEU A CA 1
ATOM 949 C C . LEU A 1 117 ? -5.699 10.321 3.557 1.00 91.69 117 LEU A C 1
ATOM 951 O O . LEU A 1 117 ? -6.354 9.838 4.478 1.00 91.69 117 LEU A O 1
ATOM 955 N N . ARG A 1 118 ? -6.025 11.495 3.001 1.00 92.38 118 ARG A N 1
ATOM 956 C CA . ARG A 1 118 ? -7.194 12.270 3.444 1.00 92.38 118 ARG A CA 1
ATOM 957 C C . ARG A 1 118 ? -8.495 11.499 3.250 1.00 92.38 118 ARG A C 1
ATOM 959 O O . ARG A 1 118 ? -9.374 11.592 4.101 1.00 92.38 118 ARG A O 1
ATOM 966 N N . HIS A 1 119 ? -8.631 10.732 2.169 1.00 91.62 119 HIS A N 1
ATOM 967 C CA . HIS A 1 119 ? -9.792 9.865 1.983 1.00 91.62 119 HIS A CA 1
ATOM 968 C C . HIS A 1 119 ? -9.890 8.798 3.085 1.00 91.62 119 HIS A C 1
ATOM 970 O O . HIS A 1 119 ? -10.930 8.690 3.730 1.00 91.62 119 HIS A O 1
ATOM 976 N N . PHE A 1 120 ? -8.808 8.067 3.357 1.00 89.44 120 PHE A N 1
ATOM 977 C CA . PHE A 1 120 ? -8.796 7.039 4.404 1.00 89.44 120 PHE A CA 1
ATOM 978 C C . PHE A 1 120 ? -9.013 7.606 5.811 1.00 89.44 120 PHE A C 1
ATOM 980 O O . PHE A 1 120 ? -9.727 6.999 6.608 1.00 89.44 120 PHE A O 1
ATOM 987 N N . ALA A 1 121 ? -8.463 8.787 6.094 1.00 88.50 121 ALA A N 1
ATOM 988 C CA . ALA A 1 121 ? -8.708 9.521 7.331 1.00 88.50 121 ALA A CA 1
ATOM 989 C C . ALA A 1 121 ? -10.191 9.888 7.499 1.00 88.50 121 ALA A C 1
ATOM 991 O O . ALA A 1 121 ? -10.763 9.663 8.560 1.00 88.50 121 ALA A O 1
ATOM 992 N N . ARG A 1 122 ? -10.842 10.398 6.443 1.00 90.06 122 ARG A N 1
ATOM 993 C CA . ARG A 1 122 ? -12.264 10.794 6.479 1.00 90.06 122 ARG A CA 1
ATOM 994 C C . ARG A 1 122 ? -13.213 9.631 6.742 1.00 90.06 122 ARG A C 1
ATOM 996 O O . ARG A 1 122 ? -14.245 9.831 7.370 1.00 90.06 122 ARG A O 1
ATOM 1003 N N . GLU A 1 123 ? -12.887 8.434 6.264 1.00 86.69 123 GLU A N 1
ATOM 1004 C CA . GLU A 1 123 ? -13.717 7.250 6.511 1.00 86.69 123 GLU A CA 1
ATOM 1005 C C . GLU A 1 123 ? -13.598 6.739 7.959 1.00 86.69 123 GLU A C 1
ATOM 1007 O O . GLU A 1 123 ? -14.433 5.937 8.368 1.00 86.69 123 GLU A O 1
ATOM 1012 N N . GLN A 1 124 ? -12.583 7.173 8.728 1.00 80.62 124 GLN A N 1
ATOM 1013 C CA . GLN A 1 124 ? -12.350 6.848 10.151 1.00 80.62 124 GLN A CA 1
ATOM 1014 C C . GLN A 1 124 ? -12.359 5.343 10.498 1.00 80.62 124 GLN A C 1
ATOM 1016 O O . GLN A 1 124 ? -12.506 4.943 11.652 1.00 80.62 124 GLN A O 1
ATOM 1021 N N . LYS A 1 125 ? -12.188 4.478 9.495 1.00 83.75 125 LYS A N 1
ATOM 1022 C CA . LYS A 1 125 ? -12.198 3.012 9.640 1.00 83.75 125 LYS A CA 1
ATOM 1023 C C . LYS A 1 125 ? -10.814 2.399 9.652 1.00 83.75 125 LYS A C 1
ATOM 1025 O O . LYS A 1 125 ? -10.675 1.243 10.052 1.00 83.75 125 LYS A O 1
ATOM 1030 N N . MET A 1 126 ? -9.812 3.142 9.190 1.00 87.38 126 MET A N 1
ATOM 1031 C CA . MET A 1 126 ? -8.458 2.627 9.100 1.00 87.38 126 MET A CA 1
ATOM 1032 C C . MET A 1 126 ? -7.962 2.250 10.506 1.00 87.38 126 MET A C 1
ATOM 1034 O O . MET A 1 126 ? -8.149 2.980 11.478 1.00 87.38 126 MET A O 1
ATOM 1038 N N . LYS A 1 127 ? -7.389 1.058 10.625 1.00 85.00 127 LYS A N 1
ATOM 1039 C CA . LYS A 1 127 ? -6.817 0.495 11.857 1.00 85.00 127 LYS A CA 1
ATOM 1040 C C . LYS A 1 127 ? -5.361 0.116 11.673 1.00 85.00 127 LYS A C 1
ATOM 1042 O O . LYS A 1 127 ? -4.647 -0.101 12.641 1.00 85.00 127 LYS A O 1
ATOM 1047 N N . THR A 1 128 ? -4.915 -0.076 10.442 1.00 85.56 128 THR A N 1
ATOM 1048 C CA . THR A 1 128 ? -3.523 -0.402 10.160 1.00 85.56 128 THR A CA 1
ATOM 1049 C C . THR A 1 128 ? -3.188 0.065 8.758 1.00 85.56 128 THR A C 1
ATOM 1051 O O . THR A 1 128 ? -3.998 -0.047 7.842 1.00 85.56 128 THR A O 1
ATOM 1054 N N . PHE A 1 129 ? -2.001 0.627 8.610 1.00 87.19 129 PHE A N 1
ATOM 1055 C CA . PHE A 1 129 ? -1.524 1.179 7.360 1.00 87.19 129 PHE A CA 1
ATOM 1056 C C . PHE A 1 129 ? -0.048 0.834 7.261 1.00 87.19 129 PHE A C 1
ATOM 1058 O O . PHE A 1 129 ? 0.753 1.448 7.956 1.00 87.19 129 PHE A O 1
ATOM 1065 N N . THR A 1 130 ? 0.271 -0.165 6.445 1.00 87.44 130 THR A N 1
ATOM 1066 C CA . THR A 1 130 ? 1.629 -0.657 6.231 1.00 87.44 130 THR A CA 1
ATOM 1067 C C . THR A 1 130 ? 2.140 -0.138 4.896 1.00 87.44 130 THR A C 1
ATOM 1069 O O . THR A 1 130 ? 1.474 -0.260 3.864 1.00 87.44 130 THR A O 1
ATOM 1072 N N . LEU A 1 131 ? 3.320 0.473 4.928 1.00 86.88 131 LEU A N 1
ATOM 1073 C CA . LEU A 1 131 ? 3.898 1.185 3.798 1.00 86.88 131 LEU A CA 1
ATOM 1074 C C . LEU A 1 131 ? 5.304 0.681 3.507 1.00 86.88 131 LEU A C 1
ATOM 1076 O O . LEU A 1 131 ? 6.176 0.873 4.347 1.00 86.88 131 LEU A O 1
ATOM 1080 N N . THR A 1 132 ? 5.512 0.125 2.316 1.00 86.00 132 THR A N 1
ATOM 1081 C CA . THR A 1 132 ? 6.831 -0.239 1.787 1.00 86.00 132 THR A CA 1
ATOM 1082 C C . THR A 1 132 ? 7.475 0.956 1.108 1.00 86.00 132 THR A C 1
ATOM 1084 O O . THR A 1 132 ? 6.870 1.571 0.235 1.00 86.00 132 THR A O 1
ATOM 1087 N N . ILE A 1 133 ? 8.707 1.297 1.480 1.00 81.38 133 ILE A N 1
ATOM 1088 C CA . ILE A 1 133 ? 9.465 2.382 0.850 1.00 81.38 133 ILE A CA 1
ATOM 1089 C C . ILE A 1 133 ? 10.655 1.792 0.096 1.00 81.38 133 ILE A C 1
ATOM 1091 O O . ILE A 1 133 ? 11.701 1.572 0.690 1.00 81.38 133 ILE A O 1
ATOM 1095 N N . ASP A 1 134 ? 10.492 1.555 -1.203 1.00 74.31 134 ASP A N 1
ATOM 1096 C CA . ASP A 1 134 ? 11.468 0.888 -2.078 1.00 74.31 134 ASP A CA 1
ATOM 1097 C C . ASP A 1 134 ? 11.891 1.734 -3.300 1.00 74.31 134 ASP A C 1
ATOM 1099 O O . ASP A 1 134 ? 12.692 1.294 -4.124 1.00 74.31 134 ASP A O 1
ATOM 1103 N N . CYS A 1 135 ? 11.377 2.961 -3.419 1.00 65.38 135 CYS A N 1
ATOM 1104 C CA . CYS A 1 135 ? 11.601 3.860 -4.552 1.00 65.38 135 CYS A CA 1
ATOM 1105 C C . CYS A 1 135 ? 12.440 5.098 -4.184 1.00 65.38 135 CYS A C 1
ATOM 1107 O O . CYS A 1 135 ? 12.602 5.430 -3.011 1.00 65.38 135 CYS A O 1
ATOM 1109 N N . ASP A 1 136 ? 12.933 5.828 -5.193 1.00 65.56 136 ASP A N 1
ATOM 1110 C CA . ASP A 1 136 ? 13.462 7.182 -4.983 1.00 65.56 136 ASP A CA 1
ATOM 1111 C C . ASP A 1 136 ? 12.305 8.137 -4.642 1.00 65.56 136 ASP A C 1
ATOM 1113 O O . ASP A 1 136 ? 11.328 8.252 -5.385 1.00 65.56 136 ASP A O 1
ATOM 1117 N N . ILE A 1 137 ? 12.397 8.786 -3.483 1.00 66.88 137 ILE A N 1
ATOM 1118 C CA . ILE A 1 137 ? 11.310 9.569 -2.881 1.00 66.88 137 ILE A CA 1
ATOM 1119 C C . ILE A 1 137 ? 11.417 11.052 -3.251 1.00 66.88 137 ILE A C 1
ATOM 1121 O O . ILE A 1 137 ? 10.475 11.815 -3.035 1.00 66.88 137 ILE A O 1
ATOM 1125 N N . ASN A 1 138 ? 12.524 11.462 -3.878 1.00 62.78 138 ASN A N 1
ATOM 1126 C CA . ASN A 1 138 ? 12.809 12.863 -4.191 1.00 62.78 138 ASN A CA 1
ATOM 1127 C C . ASN A 1 138 ? 11.716 13.553 -5.027 1.00 62.78 138 ASN A C 1
ATOM 1129 O O . ASN A 1 138 ? 11.621 14.776 -5.017 1.00 62.78 138 ASN A O 1
ATOM 1133 N N . SER A 1 139 ? 10.888 12.799 -5.757 1.00 63.22 139 SER A N 1
ATOM 1134 C CA . SER A 1 139 ? 9.848 13.372 -6.620 1.00 63.22 139 SER A CA 1
ATOM 1135 C C . SER A 1 139 ? 8.462 13.491 -5.978 1.00 63.22 139 SER A C 1
ATOM 1137 O O . SER A 1 139 ? 7.627 14.202 -6.532 1.00 63.22 139 SER A O 1
ATOM 1139 N N . TRP A 1 140 ? 8.177 12.812 -4.858 1.00 76.38 140 TRP A N 1
ATOM 1140 C CA . TRP A 1 140 ? 6.805 12.706 -4.332 1.00 76.38 140 TRP A CA 1
ATOM 1141 C C . TRP A 1 140 ? 6.763 12.594 -2.809 1.00 76.38 140 TRP A C 1
ATOM 1143 O O . TRP A 1 140 ? 6.455 11.537 -2.278 1.00 76.38 140 TRP A O 1
ATOM 1153 N N . VAL A 1 141 ? 7.036 13.684 -2.096 1.00 85.44 141 VAL A N 1
ATOM 1154 C CA . VAL A 1 141 ? 6.959 13.713 -0.627 1.00 85.44 141 VAL A CA 1
ATOM 1155 C C . VAL A 1 141 ? 5.532 14.023 -0.170 1.00 85.44 141 VAL A C 1
ATOM 1157 O O . VAL A 1 141 ? 4.900 14.965 -0.647 1.00 85.44 141 VAL A O 1
ATOM 1160 N N . ILE A 1 142 ? 5.012 13.233 0.769 1.00 88.88 142 ILE A N 1
ATOM 1161 C CA . ILE A 1 142 ? 3.742 13.525 1.442 1.00 88.88 142 ILE A CA 1
ATOM 1162 C C . ILE A 1 142 ? 3.984 14.578 2.528 1.00 88.88 142 ILE A C 1
ATOM 1164 O O . ILE A 1 142 ? 4.758 14.348 3.454 1.00 88.88 142 ILE A O 1
ATOM 1168 N N . GLU A 1 143 ? 3.287 15.708 2.415 1.00 90.38 143 GLU A N 1
ATOM 1169 C CA . GLU A 1 143 ? 3.391 16.843 3.338 1.00 90.38 143 GLU A CA 1
ATOM 1170 C C . GLU A 1 143 ? 3.116 16.449 4.806 1.00 90.38 143 GLU A C 1
ATOM 1172 O O . GLU A 1 143 ? 2.147 15.714 5.068 1.00 90.38 143 GLU A O 1
ATOM 1177 N N . PRO A 1 144 ? 3.906 16.955 5.778 1.00 90.19 144 PRO A N 1
ATOM 1178 C CA . PRO A 1 144 ? 3.733 16.663 7.201 1.00 90.19 144 PRO A CA 1
ATOM 1179 C C . PRO A 1 144 ? 2.317 16.915 7.730 1.00 90.19 144 PRO A C 1
ATOM 1181 O O . PRO A 1 144 ? 1.821 16.133 8.541 1.00 90.19 144 PRO A O 1
ATOM 1184 N N . GLU A 1 145 ? 1.633 17.950 7.244 1.00 92.25 145 GLU A N 1
ATOM 1185 C CA . GLU A 1 145 ? 0.266 18.316 7.629 1.00 92.25 145 GLU A CA 1
ATOM 1186 C C . GLU A 1 145 ? -0.736 17.222 7.254 1.00 92.25 145 GLU A C 1
ATOM 1188 O O . GLU A 1 145 ? -1.708 16.972 7.974 1.00 92.25 145 GLU A O 1
ATOM 1193 N N . THR A 1 146 ? -0.491 16.525 6.141 1.00 92.19 146 THR A N 1
ATOM 1194 C CA . THR A 1 146 ? -1.341 15.409 5.722 1.00 92.19 146 THR A CA 1
ATOM 1195 C C . THR A 1 146 ? -1.169 14.213 6.653 1.00 92.19 146 THR A C 1
ATOM 1197 O O . THR A 1 146 ? -2.160 13.572 7.009 1.00 92.19 146 THR A O 1
ATOM 1200 N N . TRP A 1 147 ? 0.057 13.942 7.104 1.00 90.56 147 TRP A N 1
ATOM 1201 C CA . TRP A 1 147 ? 0.312 12.914 8.112 1.00 90.56 147 TRP A CA 1
ATOM 1202 C C . TRP A 1 147 ? -0.306 13.262 9.462 1.00 90.56 147 TRP A C 1
ATOM 1204 O O . TRP A 1 147 ? -0.962 12.407 10.052 1.00 90.56 147 TRP A O 1
ATOM 1214 N N . THR A 1 148 ? -0.206 14.518 9.903 1.00 90.50 148 THR A N 1
ATOM 1215 C CA . THR A 1 148 ? -0.874 15.002 11.121 1.00 90.50 148 THR A CA 1
ATOM 1216 C C . THR A 1 148 ? -2.387 14.818 11.033 1.00 90.50 148 THR A C 1
ATOM 1218 O O . THR A 1 148 ? -3.003 14.270 11.950 1.00 90.50 148 THR A O 1
ATOM 1221 N N . TYR A 1 149 ? -2.996 15.205 9.906 1.00 90.75 149 TYR A N 1
ATOM 1222 C CA . TYR A 1 149 ? -4.424 14.997 9.673 1.00 90.75 149 TYR A CA 1
ATOM 1223 C C . TYR A 1 149 ? -4.794 13.509 9.700 1.00 90.75 149 TYR A C 1
ATOM 1225 O O . TYR A 1 149 ? -5.780 13.128 10.331 1.00 90.75 149 TYR A O 1
ATOM 1233 N N . PHE A 1 150 ? -3.998 12.658 9.050 1.00 88.56 150 PHE A N 1
ATOM 1234 C CA . PHE A 1 150 ? -4.213 11.214 9.045 1.00 88.56 150 PHE A CA 1
ATOM 1235 C C . PHE A 1 150 ? -4.103 10.618 10.456 1.00 88.56 150 PHE A C 1
ATOM 1237 O O . PHE A 1 150 ? -5.013 9.921 10.896 1.00 88.56 150 PHE A O 1
ATOM 1244 N N . LYS A 1 151 ? -3.053 10.968 11.207 1.00 85.44 151 LYS A N 1
ATOM 1245 C CA . LYS A 1 151 ? -2.828 10.562 12.603 1.00 85.44 151 LYS A CA 1
ATOM 1246 C C . LYS A 1 151 ? -3.995 10.945 13.514 1.00 85.44 151 LYS A C 1
ATOM 1248 O O . LYS A 1 151 ? -4.420 10.123 14.316 1.00 85.44 151 LYS A O 1
ATOM 1253 N N . GLY A 1 152 ? -4.535 12.157 13.373 1.00 84.44 152 GLY A N 1
ATOM 1254 C CA . GLY A 1 152 ? -5.632 12.653 14.213 1.00 84.44 152 GLY A CA 1
ATOM 1255 C C . GLY A 1 152 ? -7.004 12.021 13.945 1.00 84.44 152 GLY A C 1
ATOM 1256 O O . GLY A 1 152 ? -7.889 12.126 14.786 1.00 84.44 152 GLY A O 1
ATOM 1257 N N . ASN A 1 153 ? -7.202 11.367 12.795 1.00 83.44 153 ASN A N 1
ATOM 1258 C CA . ASN A 1 153 ? -8.514 10.854 12.364 1.00 83.44 153 ASN A CA 1
ATOM 1259 C C . ASN A 1 153 ? -8.588 9.319 12.284 1.00 83.44 153 ASN A C 1
ATOM 1261 O O . ASN A 1 153 ? -9.614 8.766 11.888 1.00 83.44 153 ASN A O 1
ATOM 1265 N N . VAL A 1 154 ? -7.511 8.616 12.630 1.00 76.50 154 VAL A N 1
ATOM 1266 C CA . VAL A 1 154 ? -7.402 7.161 12.490 1.00 76.50 154 VAL A CA 1
ATOM 1267 C C . VAL A 1 154 ? -7.236 6.529 13.870 1.00 76.50 154 VAL A C 1
ATOM 1269 O O . VAL A 1 154 ? -6.377 6.938 14.643 1.00 76.50 154 VAL A O 1
ATOM 1272 N N . LEU A 1 155 ? -8.051 5.512 14.178 1.00 64.19 155 LEU A N 1
ATOM 1273 C CA . LEU A 1 155 ? -8.197 4.962 15.535 1.00 64.19 155 LEU A CA 1
ATOM 1274 C C . LEU A 1 155 ? -6.914 4.360 16.126 1.00 64.19 155 LEU A C 1
ATOM 1276 O O . LEU A 1 155 ? -6.849 4.197 17.340 1.00 64.19 155 LEU A O 1
ATOM 1280 N N . THR A 1 156 ? -5.926 3.989 15.305 1.00 59.84 156 THR A N 1
ATOM 1281 C CA . THR A 1 156 ? -4.515 3.741 15.683 1.00 59.84 156 THR A CA 1
ATOM 1282 C C . THR A 1 156 ? -3.775 3.150 14.480 1.00 59.84 156 THR A C 1
ATOM 1284 O O . THR A 1 156 ? -4.000 1.989 14.174 1.00 59.84 156 THR A O 1
ATOM 1287 N N . PRO A 1 157 ? -2.888 3.865 13.775 1.00 56.81 157 PRO A N 1
ATOM 1288 C CA . PRO A 1 157 ? -1.972 3.245 12.808 1.00 56.81 157 PRO A CA 1
ATOM 1289 C C . PRO A 1 157 ? -0.967 2.359 13.561 1.00 56.81 157 PRO A C 1
ATOM 1291 O O . PRO A 1 157 ? -0.415 2.818 14.557 1.00 56.81 157 PRO A O 1
ATOM 1294 N N . LYS A 1 158 ? -0.773 1.091 13.157 1.00 61.06 158 LYS A N 1
ATOM 1295 C CA . LYS A 1 158 ? -0.021 0.100 13.960 1.00 61.06 158 LYS A CA 1
ATOM 1296 C C . LYS A 1 158 ? 1.339 -0.360 13.418 1.00 61.06 158 LYS A C 1
ATOM 1298 O O . LYS A 1 158 ? 2.159 -0.711 14.252 1.00 61.06 158 LYS A O 1
ATOM 1303 N N . SER A 1 159 ? 1.629 -0.325 12.115 1.00 58.16 159 SER A N 1
ATOM 1304 C CA . SER A 1 159 ? 2.927 -0.815 11.610 1.00 58.16 159 SER A CA 1
ATOM 1305 C C . SER A 1 159 ? 3.314 -0.222 10.257 1.00 58.16 159 SER A C 1
ATOM 1307 O O . SER A 1 159 ? 2.484 -0.182 9.356 1.00 58.16 159 SER A O 1
ATOM 1309 N N . TYR A 1 160 ? 4.568 0.214 10.107 1.00 63.19 160 TYR A N 1
ATOM 1310 C CA . TYR A 1 160 ? 5.175 0.644 8.842 1.00 63.19 160 TYR A CA 1
ATOM 1311 C C . TYR A 1 160 ? 6.332 -0.319 8.545 1.00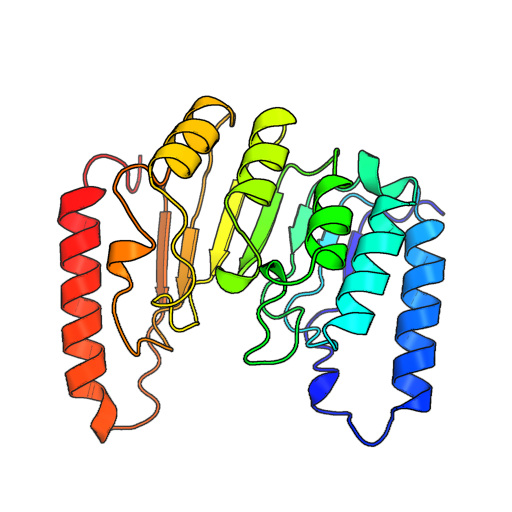 63.19 160 TYR A C 1
ATOM 1313 O O . TYR A 1 160 ? 7.131 -0.573 9.432 1.00 63.19 160 TYR A O 1
ATOM 1321 N N . SER A 1 161 ? 6.461 -0.855 7.331 1.00 56.50 161 SER A N 1
ATOM 1322 C CA . SER A 1 161 ? 7.559 -1.780 6.995 1.00 56.50 161 SER A CA 1
ATOM 1323 C C . SER A 1 161 ? 8.445 -1.1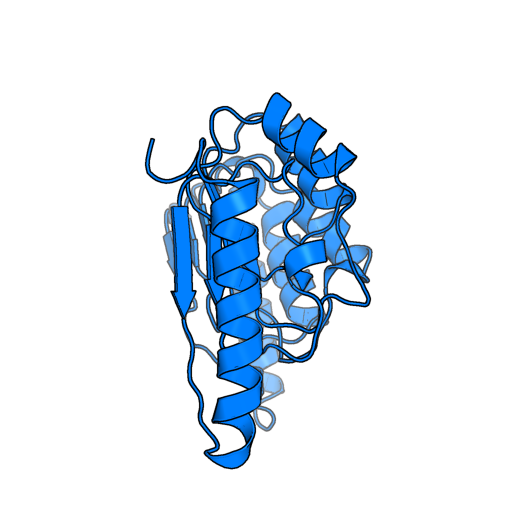38 5.933 1.00 56.50 161 SER A C 1
ATOM 1325 O O . SER A 1 161 ? 8.067 -1.048 4.772 1.00 56.50 161 SER A O 1
ATOM 1327 N N . ILE A 1 162 ? 9.623 -0.645 6.311 1.00 60.62 162 ILE A N 1
ATOM 1328 C CA . ILE A 1 162 ? 10.492 0.153 5.438 1.00 60.62 162 ILE A CA 1
ATOM 1329 C C . ILE A 1 162 ? 11.564 -0.742 4.800 1.00 60.62 162 ILE A C 1
ATOM 1331 O O . ILE A 1 162 ? 12.603 -1.061 5.377 1.00 60.62 162 ILE A O 1
ATOM 1335 N N . TYR A 1 163 ? 11.342 -1.130 3.546 1.00 57.34 163 TYR A N 1
ATOM 1336 C CA . TYR A 1 163 ? 12.305 -1.929 2.789 1.00 57.34 163 TYR A CA 1
ATOM 1337 C C . TYR A 1 163 ? 13.497 -1.090 2.325 1.00 57.34 163 TYR A C 1
ATOM 1339 O O . TYR A 1 163 ? 13.518 -0.496 1.252 1.00 57.34 163 TYR A O 1
ATOM 1347 N N . ALA A 1 164 ? 14.548 -1.103 3.133 1.00 52.88 164 ALA A N 1
ATOM 1348 C CA . ALA A 1 164 ? 15.784 -0.366 2.929 1.00 52.88 164 ALA A CA 1
ATOM 1349 C C . ALA A 1 164 ? 16.680 -0.794 1.752 1.00 52.88 164 ALA A C 1
ATOM 1351 O O . ALA A 1 164 ? 17.830 -0.364 1.641 1.00 52.88 164 ALA A O 1
ATOM 1352 N N . SER A 1 165 ? 16.192 -1.645 0.855 1.00 46.41 165 SER A N 1
ATOM 1353 C CA . SER A 1 165 ? 17.011 -2.286 -0.172 1.00 46.41 165 SER A CA 1
ATOM 1354 C C . SER A 1 165 ? 17.212 -1.464 -1.451 1.00 46.41 165 SER A C 1
ATOM 1356 O O . SER A 1 165 ? 17.940 -1.913 -2.330 1.00 46.41 165 SER A O 1
ATOM 1358 N N . GLY A 1 166 ? 16.606 -0.277 -1.574 1.00 49.62 166 GLY A N 1
ATOM 1359 C CA . GLY A 1 166 ? 16.617 0.520 -2.813 1.00 49.62 166 GLY A CA 1
ATOM 1360 C C . GLY A 1 166 ? 17.164 1.945 -2.695 1.00 49.62 166 GLY A C 1
ATOM 1361 O O . GLY A 1 166 ? 16.974 2.740 -3.615 1.00 49.62 166 GLY A O 1
ATOM 1362 N N . PHE A 1 167 ? 17.796 2.315 -1.576 1.00 55.72 167 PHE A N 1
ATOM 1363 C CA . PHE A 1 167 ? 18.103 3.719 -1.298 1.00 55.72 167 PHE A CA 1
ATOM 1364 C C . PHE A 1 167 ? 19.065 4.328 -2.310 1.00 55.72 167 PHE A C 1
ATOM 1366 O O . PHE A 1 167 ? 20.264 4.052 -2.277 1.00 55.72 167 PHE A O 1
ATOM 1373 N N . ARG A 1 168 ? 18.544 5.231 -3.145 1.00 52.19 168 ARG A N 1
ATOM 1374 C CA . ARG A 1 168 ? 19.364 6.167 -3.912 1.00 52.19 168 ARG A CA 1
ATOM 1375 C C . ARG A 1 168 ? 19.525 7.490 -3.165 1.00 52.19 168 ARG A C 1
ATOM 1377 O O . ARG A 1 168 ? 20.664 7.900 -3.031 1.00 52.19 168 ARG A O 1
ATOM 1384 N N . HIS A 1 169 ? 18.492 8.092 -2.557 1.00 55.50 169 HIS A N 1
ATOM 1385 C CA . HIS A 1 169 ? 18.624 9.323 -1.743 1.00 55.50 169 HIS A CA 1
ATOM 1386 C C . HIS A 1 169 ? 17.438 9.540 -0.762 1.00 55.50 169 HIS A C 1
ATOM 1388 O O . HIS A 1 169 ? 16.337 9.058 -1.003 1.00 55.50 169 HIS A O 1
ATOM 1394 N N . GLY A 1 170 ? 17.658 10.290 0.332 1.00 60.66 170 GLY A N 1
ATOM 1395 C CA . GLY A 1 170 ? 16.633 11.159 0.946 1.00 60.66 170 GLY A CA 1
ATOM 1396 C C . GLY A 1 170 ? 15.471 10.562 1.757 1.00 60.66 170 GLY A C 1
ATOM 1397 O O . GLY A 1 170 ? 14.496 11.276 1.978 1.00 60.66 170 GLY A O 1
ATOM 1398 N N . ILE A 1 171 ? 15.527 9.313 2.242 1.00 69.88 171 ILE A N 1
ATOM 1399 C CA . ILE A 1 171 ? 14.368 8.686 2.924 1.00 69.88 171 ILE A CA 1
ATOM 1400 C C . ILE A 1 171 ? 13.835 9.444 4.153 1.00 69.88 171 ILE A C 1
ATOM 1402 O O . ILE A 1 171 ? 12.654 9.348 4.477 1.00 69.88 171 ILE A O 1
ATOM 1406 N N . GLN A 1 172 ? 14.678 10.245 4.804 1.00 71.69 172 GLN A N 1
ATOM 1407 C CA . GLN A 1 172 ? 14.292 11.075 5.948 1.00 71.69 172 GLN A CA 1
ATOM 1408 C C . GLN A 1 172 ? 13.111 12.003 5.612 1.00 71.69 172 GLN A C 1
ATOM 1410 O O . GLN A 1 172 ? 12.226 12.195 6.441 1.00 71.69 172 GLN A O 1
ATOM 1415 N N . HIS A 1 173 ? 13.035 12.500 4.370 1.00 74.00 173 HIS A N 1
ATOM 1416 C CA . HIS A 1 173 ? 11.940 13.361 3.911 1.00 74.00 173 HIS A CA 1
ATOM 1417 C C . HIS A 1 173 ? 10.601 12.629 3.791 1.00 74.00 173 HIS A C 1
ATOM 1419 O O . HIS A 1 173 ? 9.548 13.248 3.904 1.00 74.00 173 HIS A O 1
ATOM 1425 N N . ALA A 1 174 ? 10.621 11.313 3.587 1.00 75.62 174 ALA A N 1
ATOM 1426 C CA . ALA A 1 174 ? 9.413 10.497 3.525 1.00 75.62 174 ALA A CA 1
ATOM 1427 C C . ALA A 1 174 ? 8.847 10.156 4.904 1.00 75.62 174 ALA A C 1
ATOM 1429 O O . ALA A 1 174 ? 7.711 9.689 4.997 1.00 75.62 174 ALA A O 1
ATOM 1430 N N . LEU A 1 175 ? 9.649 10.376 5.951 1.00 81.75 175 LEU A N 1
ATOM 1431 C CA . LEU A 1 175 ? 9.380 9.990 7.329 1.00 81.75 175 LEU A CA 1
ATOM 1432 C C . LEU A 1 175 ? 9.488 11.193 8.281 1.00 81.75 175 LEU A C 1
ATOM 1434 O O . LEU A 1 175 ? 10.283 11.130 9.229 1.00 81.75 175 LEU A O 1
ATOM 1438 N N . PRO A 1 176 ? 8.713 12.277 8.072 1.00 85.62 176 PRO A N 1
ATOM 1439 C CA . PRO A 1 176 ? 8.638 13.365 9.044 1.00 85.62 176 PRO A CA 1
ATOM 1440 C C . PRO A 1 176 ? 8.032 12.874 10.365 1.00 85.62 176 PRO A C 1
ATOM 1442 O O . PRO A 1 176 ? 7.209 11.967 10.359 1.00 85.62 176 PRO A O 1
ATOM 1445 N N . GLU A 1 177 ? 8.354 13.524 11.486 1.00 86.12 177 GLU A N 1
ATOM 1446 C CA . GLU A 1 177 ? 7.866 13.186 12.844 1.00 86.12 177 GLU A CA 1
ATOM 1447 C C . GLU A 1 177 ? 6.341 13.016 12.978 1.00 86.12 177 GLU A C 1
ATOM 1449 O O . GLU A 1 177 ? 5.827 12.373 13.895 1.00 86.12 177 GLU A O 1
ATOM 1454 N N . THR A 1 178 ? 5.593 13.602 12.046 1.00 87.25 178 THR A N 1
ATOM 1455 C CA . THR A 1 178 ? 4.137 13.550 12.005 1.00 87.25 178 THR A CA 1
ATOM 1456 C C . THR A 1 178 ? 3.598 12.206 11.515 1.00 87.25 178 THR A C 1
ATOM 1458 O O . THR A 1 178 ? 2.417 11.918 11.741 1.00 87.25 178 THR A O 1
ATOM 1461 N N . VAL A 1 179 ? 4.430 11.356 10.897 1.00 86.31 179 VAL A N 1
ATOM 1462 C CA . VAL A 1 179 ? 4.053 9.986 10.524 1.00 86.31 179 VAL A CA 1
ATOM 1463 C C . VAL A 1 179 ? 3.716 9.200 11.797 1.00 86.31 179 VAL A C 1
ATOM 1465 O O . VAL A 1 179 ? 4.519 9.133 12.724 1.00 86.31 179 VAL A O 1
ATOM 1468 N N . PRO A 1 180 ? 2.531 8.577 11.893 1.00 84.06 180 PRO A N 1
ATOM 1469 C CA . PRO A 1 180 ? 2.136 7.849 13.096 1.00 84.06 180 PRO A CA 1
ATOM 1470 C C . PRO A 1 180 ? 2.769 6.449 13.170 1.00 84.06 180 PRO A C 1
ATOM 1472 O O . PRO A 1 180 ? 2.052 5.452 13.124 1.00 84.06 180 PRO A O 1
ATOM 1475 N N . MET A 1 181 ? 4.099 6.371 13.259 1.00 84.00 181 MET A N 1
ATOM 1476 C CA . MET A 1 181 ? 4.868 5.121 13.273 1.00 84.00 181 MET A CA 1
ATOM 1477 C C . MET A 1 181 ? 4.906 4.468 14.667 1.00 84.00 181 MET A C 1
ATOM 1479 O O . MET A 1 181 ? 5.090 5.148 15.671 1.00 84.00 181 MET A O 1
ATOM 1483 N N . LYS A 1 182 ? 4.730 3.141 14.719 1.00 81.19 182 LYS A N 1
ATOM 1484 C CA . LYS A 1 182 ? 4.787 2.308 15.945 1.00 81.19 182 LYS A CA 1
ATOM 1485 C C . LYS A 1 182 ? 5.778 1.152 15.846 1.00 81.19 182 LYS A C 1
ATOM 1487 O O . LYS A 1 182 ? 6.405 0.775 16.832 1.00 81.19 182 LYS A O 1
ATOM 1492 N N . GLU A 1 183 ? 5.911 0.616 14.645 1.00 83.44 183 GLU A N 1
ATOM 1493 C CA . GLU A 1 183 ? 6.809 -0.469 14.287 1.00 83.44 183 GLU A CA 1
ATOM 1494 C C . GLU A 1 183 ? 7.484 -0.095 12.972 1.00 83.44 183 GLU A C 1
ATOM 1496 O O . GLU A 1 183 ? 6.865 0.580 12.138 1.00 83.44 183 GLU A O 1
ATOM 1501 N N . ILE A 1 184 ? 8.744 -0.506 12.840 1.00 81.31 184 ILE A N 1
ATOM 1502 C CA . ILE A 1 184 ? 9.548 -0.342 11.641 1.00 81.31 184 ILE A CA 1
ATOM 1503 C C . ILE A 1 184 ? 10.405 -1.579 11.398 1.00 81.31 184 ILE A C 1
ATOM 1505 O O . ILE A 1 184 ? 11.289 -1.901 12.189 1.00 81.31 184 ILE A O 1
ATOM 1509 N N . ASP A 1 185 ? 10.185 -2.210 10.253 1.00 80.94 185 ASP A N 1
ATOM 1510 C CA . ASP A 1 185 ? 11.107 -3.203 9.713 1.00 80.94 185 ASP A CA 1
ATOM 1511 C C . ASP A 1 185 ? 12.086 -2.513 8.774 1.00 80.94 185 ASP A C 1
ATOM 1513 O O . ASP A 1 185 ? 11.660 -1.737 7.923 1.00 80.94 185 ASP A O 1
ATOM 1517 N N . ILE A 1 186 ? 13.384 -2.793 8.911 1.00 78.50 186 ILE A N 1
ATOM 1518 C CA . ILE A 1 186 ? 14.421 -2.270 8.018 1.00 78.50 186 ILE A CA 1
ATOM 1519 C C . ILE A 1 186 ? 15.130 -3.443 7.353 1.00 78.50 186 ILE A C 1
ATOM 1521 O O . ILE A 1 186 ? 15.872 -4.181 7.997 1.00 78.50 186 ILE A O 1
ATOM 1525 N N . ILE A 1 187 ? 14.911 -3.608 6.050 1.00 73.38 187 ILE A N 1
ATOM 1526 C CA . ILE A 1 187 ? 15.459 -4.733 5.283 1.00 73.38 187 ILE A CA 1
ATOM 1527 C C . ILE A 1 187 ? 16.484 -4.225 4.268 1.00 73.38 187 ILE A C 1
ATOM 1529 O O . ILE A 1 187 ? 16.128 -3.536 3.317 1.00 73.38 187 ILE A O 1
ATOM 1533 N N . ALA A 1 188 ? 17.758 -4.582 4.444 1.00 70.19 188 ALA A N 1
ATOM 1534 C CA . ALA A 1 188 ? 18.844 -4.184 3.550 1.00 70.19 188 ALA A CA 1
ATOM 1535 C C . ALA A 1 188 ? 19.441 -5.401 2.825 1.00 70.19 188 ALA A C 1
ATOM 1537 O O . ALA A 1 188 ? 19.958 -6.319 3.458 1.00 70.19 188 ALA A O 1
ATOM 1538 N N . TRP A 1 189 ? 19.424 -5.375 1.488 1.00 65.88 189 TRP A N 1
ATOM 1539 C CA . TRP A 1 189 ? 20.040 -6.394 0.632 1.00 65.88 189 TRP A CA 1
ATOM 1540 C C . TRP A 1 189 ? 21.143 -5.766 -0.225 1.00 65.88 189 TRP A C 1
ATOM 1542 O O . TRP A 1 189 ? 20.883 -5.355 -1.357 1.00 65.88 189 TRP A O 1
ATOM 1552 N N . PRO A 1 190 ? 22.385 -5.658 0.272 1.00 57.25 190 PRO A N 1
ATOM 1553 C CA . PRO A 1 190 ? 23.480 -5.171 -0.549 1.00 57.25 190 PRO A CA 1
ATOM 1554 C C . PRO A 1 190 ? 23.897 -6.253 -1.556 1.00 57.25 190 PRO A C 1
ATOM 1556 O O . PRO A 1 190 ? 24.792 -7.062 -1.295 1.00 57.25 190 PRO A O 1
ATOM 1559 N N . ALA A 1 191 ? 23.229 -6.273 -2.711 1.00 53.38 191 ALA A N 1
ATOM 1560 C CA . ALA A 1 191 ? 23.483 -7.236 -3.781 1.00 53.38 191 ALA A CA 1
ATOM 1561 C C . ALA A 1 191 ? 24.846 -7.022 -4.472 1.00 53.38 191 ALA A C 1
ATOM 1563 O O . ALA A 1 191 ? 25.391 -7.963 -5.041 1.00 53.38 191 ALA A O 1
ATOM 1564 N N . ILE A 1 192 ? 25.424 -5.815 -4.399 1.00 57.84 192 ILE A N 1
ATOM 1565 C CA . ILE A 1 192 ? 26.688 -5.460 -5.064 1.00 57.84 192 ILE A CA 1
ATOM 1566 C C . ILE A 1 192 ? 27.677 -4.911 -4.029 1.00 57.84 192 ILE A C 1
ATOM 1568 O O . ILE A 1 192 ? 27.357 -3.980 -3.288 1.00 57.84 192 ILE A O 1
ATOM 1572 N N . VAL A 1 193 ? 28.888 -5.478 -3.982 1.00 58.97 193 VAL A N 1
ATOM 1573 C CA . VAL A 1 193 ? 29.936 -5.140 -2.996 1.00 58.97 193 VAL A CA 1
ATOM 1574 C C . VAL A 1 193 ? 30.304 -3.654 -3.037 1.00 58.97 193 VAL A C 1
ATOM 1576 O O . VAL A 1 193 ? 30.459 -3.037 -1.989 1.00 58.97 193 VAL A O 1
ATOM 1579 N N . GLU A 1 194 ? 30.348 -3.063 -4.227 1.00 60.47 194 GLU A N 1
ATOM 1580 C CA . GLU A 1 194 ? 30.690 -1.651 -4.455 1.00 60.47 194 GLU A CA 1
ATOM 1581 C C . GLU A 1 194 ? 29.644 -0.683 -3.873 1.00 60.47 194 GLU A C 1
ATOM 1583 O O . GLU A 1 194 ? 29.986 0.399 -3.410 1.00 60.47 194 GLU A O 1
ATOM 1588 N N . SER A 1 195 ? 28.376 -1.104 -3.791 1.00 63.59 195 SER A N 1
ATOM 1589 C CA . SER A 1 195 ? 27.290 -0.323 -3.174 1.00 63.59 195 SER A CA 1
ATOM 1590 C C . SER A 1 195 ? 27.169 -0.497 -1.654 1.00 63.59 195 SER A C 1
ATOM 1592 O O . SER A 1 195 ? 26.350 0.172 -1.024 1.00 63.59 195 SER A O 1
ATOM 1594 N N . ARG A 1 196 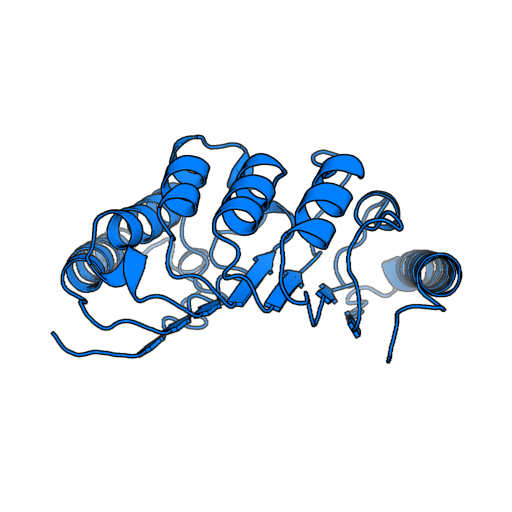? 27.968 -1.380 -1.029 1.00 69.25 196 ARG A N 1
ATOM 1595 C CA . ARG A 1 196 ? 27.839 -1.702 0.408 1.00 69.25 196 ARG A CA 1
ATOM 1596 C C . ARG A 1 196 ? 28.140 -0.522 1.315 1.00 69.25 196 ARG A C 1
ATOM 1598 O O . ARG A 1 196 ? 27.373 -0.285 2.240 1.00 69.25 196 ARG A O 1
ATOM 1605 N N . ALA A 1 197 ? 29.230 0.199 1.060 1.00 71.56 197 ALA A N 1
ATOM 1606 C CA . ALA A 1 197 ? 29.639 1.318 1.907 1.00 71.56 197 ALA A CA 1
ATOM 1607 C C . ALA A 1 197 ? 28.593 2.443 1.883 1.00 71.56 197 ALA A C 1
ATOM 1609 O O . ALA A 1 197 ? 28.175 2.934 2.927 1.00 71.56 197 ALA A O 1
ATOM 1610 N N . GLU A 1 198 ? 28.098 2.784 0.693 1.00 71.69 198 GLU A N 1
ATOM 1611 C CA . GLU A 1 198 ? 27.063 3.800 0.512 1.00 71.69 198 GLU A CA 1
ATOM 1612 C C . GLU A 1 198 ? 25.724 3.376 1.139 1.00 71.69 198 GLU A C 1
ATOM 1614 O O . GLU A 1 198 ? 25.095 4.154 1.861 1.00 71.69 198 GLU A O 1
ATOM 1619 N N . ALA A 1 199 ? 25.311 2.119 0.934 1.00 71.69 199 ALA A N 1
ATOM 1620 C CA . ALA A 1 199 ? 24.126 1.557 1.574 1.00 71.69 199 ALA A CA 1
ATOM 1621 C C . ALA A 1 199 ? 24.251 1.560 3.105 1.00 71.69 199 ALA A C 1
ATOM 1623 O O . ALA A 1 199 ? 23.291 1.900 3.792 1.00 71.69 199 ALA A O 1
ATOM 1624 N N . GLN A 1 200 ? 25.433 1.247 3.643 1.00 74.88 200 GLN A N 1
ATOM 1625 C CA . GLN A 1 200 ? 25.702 1.271 5.079 1.00 74.88 200 GLN A CA 1
ATOM 1626 C C . GLN A 1 200 ? 25.625 2.692 5.645 1.00 74.88 200 GLN A C 1
ATOM 1628 O O . GLN A 1 200 ? 24.951 2.902 6.649 1.00 74.88 200 GLN A O 1
ATOM 1633 N N . THR A 1 201 ? 26.238 3.688 4.995 1.00 76.44 201 THR A N 1
ATOM 1634 C CA . THR A 1 201 ? 26.127 5.094 5.418 1.00 76.44 201 THR A CA 1
ATOM 1635 C C . THR A 1 201 ? 24.672 5.565 5.417 1.00 76.44 201 THR A C 1
ATOM 1637 O O . THR A 1 201 ? 24.222 6.183 6.384 1.00 76.44 201 THR A O 1
ATOM 1640 N N . ARG A 1 202 ? 23.906 5.233 4.369 1.00 75.38 202 ARG A N 1
ATOM 1641 C CA . ARG A 1 202 ? 22.474 5.565 4.270 1.00 75.38 202 ARG A CA 1
ATOM 1642 C C . ARG A 1 202 ? 21.649 4.882 5.353 1.00 75.38 202 ARG A C 1
ATOM 1644 O O . ARG A 1 202 ? 20.795 5.524 5.959 1.00 75.38 202 ARG A O 1
ATOM 1651 N N . LEU A 1 203 ? 21.928 3.609 5.621 1.00 78.62 203 LEU A N 1
ATOM 1652 C CA . LEU A 1 203 ? 21.278 2.843 6.676 1.00 78.62 203 LEU A CA 1
ATOM 1653 C C . LEU A 1 203 ? 21.559 3.452 8.055 1.00 78.62 203 LEU A C 1
ATOM 1655 O O . LEU A 1 203 ? 20.623 3.662 8.818 1.00 78.62 203 LEU A O 1
ATOM 1659 N N . CYS A 1 204 ? 22.811 3.815 8.351 1.00 80.81 204 CYS A N 1
ATOM 1660 C CA . CYS A 1 204 ? 23.167 4.509 9.590 1.00 80.81 204 CYS A CA 1
ATOM 1661 C C . CYS A 1 204 ? 22.417 5.841 9.728 1.00 80.81 204 CYS A C 1
ATOM 1663 O O . CYS A 1 204 ? 21.858 6.124 10.786 1.00 80.81 204 CYS A O 1
ATOM 1665 N N . GLY A 1 205 ? 22.360 6.640 8.657 1.00 81.19 205 GLY A N 1
ATOM 1666 C CA . GLY A 1 205 ? 21.625 7.907 8.647 1.00 81.19 205 GLY A CA 1
ATOM 1667 C C . GLY A 1 205 ? 20.116 7.734 8.847 1.00 81.19 205 GLY A C 1
ATOM 1668 O O . GLY A 1 205 ? 19.494 8.535 9.544 1.00 81.19 205 GLY A O 1
ATOM 1669 N N . LEU A 1 206 ? 19.526 6.678 8.280 1.00 81.25 206 LEU A N 1
ATOM 1670 C CA . LEU A 1 206 ? 18.127 6.316 8.505 1.00 81.25 206 LEU A CA 1
ATOM 1671 C C . LEU A 1 206 ? 17.894 5.876 9.955 1.00 81.25 206 LEU A C 1
ATOM 1673 O O . LEU A 1 206 ? 16.990 6.398 10.597 1.00 81.25 206 LEU A O 1
ATOM 1677 N N . ILE A 1 207 ? 18.716 4.969 10.491 1.00 84.94 207 ILE A N 1
ATOM 1678 C CA . ILE A 1 207 ? 18.602 4.494 11.880 1.00 84.94 207 ILE A CA 1
ATOM 1679 C C . ILE A 1 207 ? 18.726 5.665 12.858 1.00 84.94 207 ILE A C 1
ATOM 1681 O O . ILE A 1 207 ? 17.924 5.774 13.780 1.00 84.94 207 ILE A O 1
ATOM 1685 N N . HIS A 1 208 ? 19.685 6.568 12.637 1.00 87.62 208 HIS A N 1
ATOM 1686 C CA . HIS A 1 208 ? 19.855 7.754 13.473 1.00 87.62 208 HIS A CA 1
ATOM 1687 C C . HIS A 1 208 ? 18.635 8.681 13.405 1.00 87.62 208 HIS A C 1
ATOM 1689 O O . HIS A 1 208 ? 18.126 9.098 14.442 1.00 87.62 208 HIS A O 1
ATOM 1695 N N . HIS A 1 209 ? 18.114 8.944 12.199 1.00 87.44 209 HIS A N 1
ATOM 1696 C CA . HIS A 1 209 ? 16.870 9.701 12.015 1.00 87.44 209 HIS A CA 1
ATOM 1697 C C . HIS A 1 209 ? 15.708 9.066 12.777 1.00 87.44 209 HIS A C 1
ATOM 1699 O O . HIS A 1 209 ? 15.040 9.742 13.551 1.00 87.44 209 HIS A O 1
ATOM 1705 N N . ILE A 1 210 ? 15.503 7.757 12.615 1.00 87.25 210 ILE A N 1
ATOM 1706 C CA . ILE A 1 210 ? 14.418 7.038 13.284 1.00 87.25 210 ILE A CA 1
ATOM 1707 C C . ILE A 1 210 ? 14.564 7.116 14.803 1.00 87.25 210 ILE A C 1
ATOM 1709 O O . ILE A 1 210 ? 13.598 7.417 15.498 1.00 87.25 210 ILE A O 1
ATOM 1713 N N . SER A 1 211 ? 15.773 6.865 15.309 1.00 88.38 211 SER A N 1
ATOM 1714 C CA . SER A 1 211 ? 16.071 6.914 16.738 1.00 88.38 211 SER A CA 1
ATOM 1715 C C . SER A 1 211 ? 15.814 8.298 17.324 1.00 88.38 211 SER A C 1
ATOM 1717 O O . SER A 1 211 ? 15.344 8.389 18.449 1.00 88.38 211 SER A O 1
ATOM 1719 N N . ASN A 1 212 ? 16.117 9.371 16.594 1.00 89.88 212 ASN A N 1
ATOM 1720 C CA . ASN A 1 212 ? 15.913 10.729 17.095 1.00 89.88 212 ASN A CA 1
ATOM 1721 C C . ASN A 1 212 ? 14.448 11.165 17.011 1.00 89.88 212 ASN A C 1
ATOM 1723 O O . ASN A 1 212 ? 13.959 11.835 17.912 1.00 89.88 212 ASN A O 1
ATOM 1727 N N . VAL A 1 213 ? 13.760 10.804 15.927 1.00 88.75 213 VAL A N 1
ATOM 1728 C CA . VAL A 1 213 ? 12.415 11.309 15.619 1.00 88.75 213 VAL A CA 1
ATOM 1729 C C . VAL A 1 213 ? 11.309 10.465 16.259 1.00 88.75 213 VAL A C 1
ATOM 1731 O O . VAL A 1 213 ? 10.252 10.992 16.593 1.00 88.75 213 VAL A O 1
ATOM 1734 N N . TYR A 1 214 ? 11.533 9.162 16.448 1.00 87.25 214 TYR A N 1
ATOM 1735 C CA . TYR A 1 214 ? 10.483 8.216 16.849 1.00 87.25 214 TYR A CA 1
ATOM 1736 C C . TYR A 1 214 ? 10.797 7.413 18.116 1.00 87.25 214 TYR A C 1
ATOM 1738 O O . TYR A 1 214 ? 10.031 6.499 18.442 1.00 87.25 214 TYR A O 1
ATOM 1746 N N . SER A 1 215 ? 11.865 7.748 18.852 1.00 87.25 215 SER A N 1
ATOM 1747 C CA . SER A 1 215 ? 12.233 7.113 20.135 1.00 87.25 215 SER A CA 1
ATOM 1748 C C . SER A 1 215 ? 11.061 7.004 21.109 1.00 87.25 215 SER A C 1
ATOM 1750 O O . SER A 1 215 ? 10.897 5.988 21.781 1.00 87.25 215 SER A O 1
ATOM 1752 N N . ASP A 1 216 ? 10.207 8.025 21.151 1.00 84.12 216 ASP A N 1
ATOM 1753 C CA . ASP A 1 216 ? 9.076 8.073 22.071 1.00 84.12 216 ASP A CA 1
ATOM 1754 C C . ASP A 1 216 ? 7.869 7.244 21.631 1.00 84.12 216 ASP A C 1
ATOM 1756 O O . ASP A 1 216 ? 6.974 7.004 22.446 1.00 84.12 216 ASP A O 1
ATOM 1760 N N . THR A 1 217 ? 7.833 6.800 20.375 1.00 80.62 217 THR A N 1
ATOM 1761 C CA . THR A 1 217 ? 6.663 6.153 19.758 1.00 80.62 217 THR A CA 1
ATOM 1762 C C . THR A 1 217 ? 6.884 4.692 19.378 1.00 80.62 217 THR A C 1
ATOM 1764 O O . THR A 1 217 ? 5.917 3.931 19.337 1.00 80.62 217 THR A O 1
ATOM 1767 N N . LEU A 1 218 ? 8.128 4.281 19.122 1.00 80.94 218 LEU A N 1
ATOM 1768 C CA . LEU A 1 218 ? 8.445 2.912 18.716 1.00 80.94 218 LEU A CA 1
ATOM 1769 C C . LEU A 1 218 ? 8.345 1.930 19.889 1.00 80.94 218 LEU A C 1
ATOM 1771 O O . LEU A 1 218 ? 8.853 2.190 20.977 1.00 80.94 218 LEU A O 1
ATOM 1775 N N . GLY A 1 219 ? 7.706 0.781 19.652 1.00 68.56 219 GLY A N 1
ATOM 1776 C CA . GLY A 1 219 ? 7.621 -0.315 20.628 1.00 68.56 219 GLY A CA 1
ATOM 1777 C C . GLY A 1 219 ? 6.672 -0.085 21.816 1.00 68.56 219 GLY A C 1
ATOM 1778 O O . GLY A 1 219 ? 6.677 -0.894 22.743 1.00 68.56 219 GLY A O 1
ATOM 1779 N N . LYS A 1 220 ? 5.860 0.984 21.794 1.00 62.44 220 LYS A N 1
ATOM 1780 C CA . LYS A 1 220 ? 4.813 1.295 22.789 1.00 62.44 220 LYS A CA 1
ATOM 1781 C C . LYS A 1 220 ? 3.405 1.085 22.217 1.00 62.44 220 LYS A C 1
ATOM 1783 O O . LYS A 1 220 ? 2.532 0.578 22.951 1.00 62.44 220 LYS A O 1
#

Organism: Mytilus edulis (NCBI:txid6550)